Protein AF-A0AAW2WW00-F1 (afdb_monomer_lite)

Structure (mmCIF, N/CA/C/O backbone):
data_AF-A0AAW2WW00-F1
#
_entry.id   AF-A0AAW2WW00-F1
#
loop_
_atom_site.group_PDB
_atom_site.id
_atom_site.type_symbol
_atom_site.label_atom_id
_atom_site.label_alt_id
_atom_site.label_comp_id
_atom_site.label_asym_id
_atom_site.label_entity_id
_atom_site.label_seq_id
_atom_site.pdbx_PDB_ins_code
_atom_site.Cartn_x
_atom_site.Cartn_y
_atom_site.Cartn_z
_atom_site.occupancy
_atom_site.B_iso_or_equiv
_atom_site.auth_seq_id
_atom_site.auth_comp_id
_atom_site.auth_asym_id
_atom_site.auth_atom_id
_atom_site.pdbx_PDB_model_num
ATOM 1 N N . MET A 1 1 ? -10.288 -4.046 -18.338 1.00 38.50 1 MET A N 1
ATOM 2 C CA . MET A 1 1 ? -9.787 -2.953 -17.486 1.00 38.50 1 MET A CA 1
ATOM 3 C C . MET A 1 1 ? -10.106 -1.678 -18.229 1.00 38.50 1 MET A C 1
ATOM 5 O O . MET A 1 1 ? -9.285 -1.202 -18.993 1.00 38.50 1 MET A O 1
ATOM 9 N N . GLU A 1 2 ? -11.340 -1.218 -18.105 1.00 35.31 2 GLU A N 1
ATOM 10 C CA . GLU A 1 2 ? -11.705 0.140 -18.493 1.00 35.31 2 GLU A CA 1
ATOM 11 C C . GLU A 1 2 ? -11.886 0.868 -17.168 1.00 35.31 2 GLU A C 1
ATOM 13 O O . GLU A 1 2 ? -12.578 0.359 -16.279 1.00 35.31 2 GLU A O 1
ATOM 18 N N . GLY A 1 3 ? -11.172 1.981 -17.000 1.00 43.88 3 GLY A N 1
ATOM 19 C CA . GLY A 1 3 ? -11.572 2.974 -16.017 1.00 43.88 3 GLY A CA 1
ATOM 20 C C . GLY A 1 3 ? -13.024 3.350 -16.290 1.00 43.88 3 GLY A C 1
ATOM 21 O O . GLY A 1 3 ? -13.490 3.257 -17.427 1.00 43.88 3 GLY A O 1
ATOM 22 N N . ASP A 1 4 ? -13.738 3.690 -15.227 1.00 51.22 4 ASP A N 1
ATOM 23 C CA . ASP A 1 4 ? -15.049 4.327 -15.279 1.00 51.22 4 ASP A CA 1
ATOM 24 C C . ASP A 1 4 ? -15.158 5.280 -16.495 1.00 51.22 4 ASP A C 1
ATOM 26 O O . ASP A 1 4 ? -14.213 6.015 -16.789 1.00 51.22 4 ASP A O 1
ATOM 30 N N . ALA A 1 5 ? -16.290 5.249 -17.210 1.00 54.41 5 ALA A N 1
ATOM 31 C CA . ALA A 1 5 ? -16.573 6.108 -18.362 1.00 54.41 5 ALA A CA 1
ATOM 32 C C . ALA A 1 5 ? -16.400 7.615 -18.062 1.00 54.41 5 ALA A C 1
ATOM 34 O O . ALA A 1 5 ? -16.207 8.398 -18.993 1.00 54.41 5 ALA A O 1
ATOM 35 N N . ASP A 1 6 ? -16.415 7.994 -16.781 1.00 58.72 6 ASP A N 1
ATOM 36 C CA . ASP A 1 6 ? -16.212 9.350 -16.275 1.00 58.72 6 ASP A CA 1
ATOM 37 C C . ASP A 1 6 ? -14.738 9.680 -15.929 1.00 58.72 6 ASP A C 1
ATOM 39 O O . ASP A 1 6 ? -14.423 10.820 -15.587 1.00 58.72 6 ASP A O 1
ATOM 43 N N . GLY A 1 7 ? -13.804 8.726 -16.060 1.00 46.75 7 GLY A N 1
ATOM 44 C CA . GLY A 1 7 ? -12.356 8.977 -15.999 1.00 46.75 7 GLY A CA 1
ATOM 45 C C . GLY A 1 7 ? -11.756 9.161 -14.598 1.00 46.75 7 GLY A C 1
ATOM 46 O O . GLY A 1 7 ? -10.730 9.825 -14.459 1.00 46.75 7 GLY A O 1
ATOM 47 N N . TYR A 1 8 ? -12.362 8.603 -13.547 1.00 52.06 8 TYR A N 1
ATOM 48 C CA . TYR A 1 8 ? -11.806 8.696 -12.193 1.00 52.06 8 TYR A CA 1
ATOM 49 C C . TYR A 1 8 ? -10.658 7.697 -11.964 1.00 52.06 8 TYR A C 1
ATOM 51 O O . TYR A 1 8 ? -10.882 6.492 -11.852 1.00 52.06 8 TYR A O 1
ATOM 59 N N . ASP A 1 9 ? -9.435 8.210 -11.797 1.00 57.97 9 ASP A N 1
ATOM 60 C CA . ASP A 1 9 ? -8.255 7.417 -11.400 1.00 57.97 9 ASP A CA 1
ATOM 61 C C . ASP A 1 9 ? -8.274 7.006 -9.909 1.00 57.97 9 ASP A C 1
ATOM 63 O O . ASP A 1 9 ? -7.536 6.112 -9.489 1.00 57.97 9 ASP A O 1
ATOM 67 N N . LEU A 1 10 ? -9.127 7.639 -9.091 1.00 61.16 10 LEU A N 1
ATOM 68 C CA . LEU A 1 10 ? -9.259 7.374 -7.657 1.00 61.16 10 LEU A CA 1
ATOM 69 C C . LEU A 1 10 ? -10.713 7.546 -7.195 1.00 61.16 10 LEU A C 1
ATOM 71 O O . LEU A 1 10 ? -11.291 8.623 -7.328 1.00 61.16 10 LEU A O 1
ATOM 75 N N . VAL A 1 11 ? -11.279 6.502 -6.582 1.00 71.69 11 VAL A N 1
ATOM 76 C CA . VAL A 1 11 ? -12.606 6.535 -5.947 1.00 71.69 11 VAL A CA 1
ATOM 77 C C . VAL A 1 11 ? -12.438 6.442 -4.433 1.00 71.69 11 VAL A C 1
ATOM 79 O O . VAL A 1 11 ? -11.831 5.499 -3.925 1.00 71.69 11 VAL A O 1
ATOM 82 N N . VAL A 1 12 ? -12.992 7.415 -3.706 1.00 79.38 12 VAL A N 1
ATOM 83 C CA . VAL A 1 12 ? -12.931 7.498 -2.238 1.00 79.38 12 VAL A CA 1
ATOM 84 C C . VAL A 1 12 ? -14.331 7.325 -1.653 1.00 79.38 12 VAL A C 1
ATOM 86 O O . VAL A 1 12 ? -15.294 7.912 -2.141 1.00 79.38 12 VAL A O 1
ATOM 89 N N . VAL A 1 13 ? -14.446 6.529 -0.587 1.00 80.75 13 VAL A N 1
ATOM 90 C CA . VAL A 1 13 ? -15.698 6.343 0.159 1.00 80.75 13 VAL A CA 1
ATOM 91 C C . VAL A 1 13 ? -15.647 7.177 1.435 1.00 80.75 13 VAL A C 1
ATOM 93 O O . VAL A 1 13 ? -14.923 6.836 2.367 1.00 80.75 13 VAL A O 1
ATOM 96 N N . ASP A 1 14 ? -16.441 8.246 1.487 1.00 83.81 14 ASP A N 1
ATOM 97 C CA . ASP A 1 14 ? -16.599 9.074 2.683 1.00 83.81 14 ASP A CA 1
ATOM 98 C C . ASP A 1 14 ? -17.851 8.667 3.477 1.00 83.81 14 ASP A C 1
ATOM 100 O O . ASP A 1 14 ? -18.991 8.795 3.024 1.00 83.81 14 ASP A O 1
ATOM 104 N N . ALA A 1 15 ? -17.622 8.178 4.693 1.00 78.19 15 ALA A N 1
ATOM 105 C CA . ALA A 1 15 ? -18.659 7.742 5.618 1.00 78.19 15 ALA A CA 1
ATOM 106 C C . ALA A 1 15 ? -19.149 8.858 6.567 1.00 78.19 15 ALA A C 1
ATOM 108 O O . ALA A 1 15 ? -19.951 8.580 7.463 1.00 78.19 15 ALA A O 1
ATOM 109 N N . MET A 1 16 ? -18.690 10.106 6.408 1.00 77.56 16 MET A N 1
ATOM 110 C CA . MET A 1 16 ? -19.014 11.223 7.304 1.00 77.56 16 MET A CA 1
ATOM 111 C C . MET A 1 16 ? -20.510 11.564 7.311 1.00 77.56 16 MET A C 1
ATOM 113 O O . MET A 1 16 ? -21.085 11.814 8.372 1.00 77.56 16 ME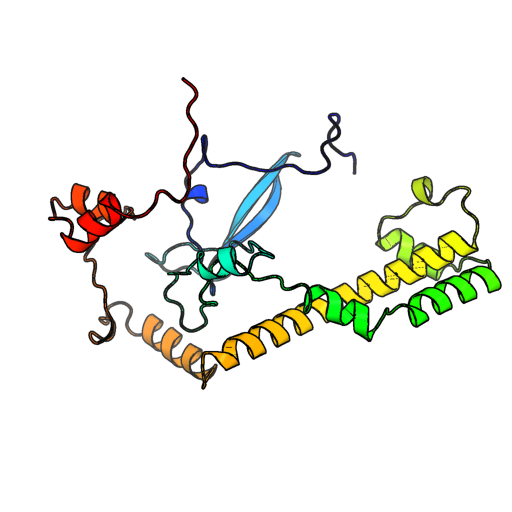T A O 1
ATOM 117 N N . HIS A 1 17 ? -21.155 11.545 6.142 1.00 76.38 17 HIS A N 1
ATOM 118 C CA . HIS A 1 17 ? -22.554 11.965 5.992 1.00 76.38 17 HIS A CA 1
ATOM 119 C C . HIS A 1 17 ? -23.539 10.803 5.823 1.00 76.38 17 HIS A C 1
ATOM 121 O O . HIS A 1 17 ? -24.688 10.901 6.260 1.00 76.38 17 HIS A O 1
ATOM 127 N N . LYS A 1 18 ? -23.118 9.700 5.193 1.00 75.88 18 LYS A N 1
ATOM 128 C CA . LYS A 1 18 ? -23.938 8.497 4.988 1.00 75.88 18 LYS A CA 1
ATOM 129 C C . LYS A 1 18 ? -23.090 7.254 5.213 1.00 75.88 18 LYS A C 1
ATOM 131 O O . LYS A 1 18 ? -22.080 7.068 4.548 1.00 75.88 18 LYS A O 1
ATOM 136 N N . ALA A 1 19 ? -23.522 6.390 6.128 1.00 82.12 19 ALA A N 1
ATOM 137 C CA . ALA A 1 19 ? -22.782 5.187 6.477 1.00 82.12 19 ALA A CA 1
ATOM 138 C C . ALA A 1 19 ? -23.681 4.084 7.044 1.00 82.12 19 ALA A C 1
ATOM 140 O O . ALA A 1 19 ? -24.809 4.333 7.470 1.00 82.12 19 ALA A O 1
ATOM 141 N N . ASN A 1 20 ? -23.144 2.867 7.086 1.00 80.81 20 ASN A N 1
ATOM 142 C CA . ASN A 1 20 ? -23.700 1.742 7.833 1.00 80.81 20 ASN A CA 1
ATOM 143 C C . ASN A 1 20 ? -22.858 1.481 9.103 1.00 80.81 20 ASN A C 1
ATOM 145 O O . ASN A 1 20 ? -21.987 2.273 9.455 1.00 80.81 20 ASN A O 1
ATOM 149 N N . TYR A 1 21 ? -23.093 0.361 9.793 1.00 81.12 21 TYR A N 1
ATOM 150 C CA . TYR A 1 21 ? -22.350 0.010 11.010 1.00 81.12 21 TYR A CA 1
ATOM 151 C C . TYR A 1 21 ? -20.841 -0.192 10.807 1.00 81.12 21 TYR A C 1
ATOM 153 O O . TYR A 1 21 ? -20.092 -0.061 11.772 1.00 81.12 21 TYR A O 1
ATOM 161 N N . ALA A 1 22 ? -20.375 -0.464 9.585 1.00 78.06 22 ALA A N 1
ATOM 162 C CA . ALA A 1 22 ? -18.954 -0.665 9.321 1.00 78.06 22 ALA A CA 1
ATOM 163 C C . ALA A 1 22 ? -18.124 0.604 9.579 1.00 78.06 22 ALA A C 1
ATOM 165 O O . ALA A 1 22 ? -16.968 0.495 9.973 1.00 78.06 22 ALA A O 1
ATOM 166 N N . SER A 1 23 ? -18.714 1.803 9.465 1.00 80.44 23 SER A N 1
ATOM 167 C CA . SER A 1 23 ? -18.019 3.066 9.776 1.00 80.44 23 SER A CA 1
ATOM 168 C C . SER A 1 23 ? -17.737 3.277 11.264 1.00 80.44 23 SER A C 1
ATOM 170 O O . SER A 1 23 ? -17.075 4.241 11.640 1.00 80.44 23 SER A O 1
ATOM 172 N N . ARG A 1 24 ? -18.272 2.406 12.126 1.00 82.44 24 ARG A N 1
ATOM 173 C CA . ARG A 1 24 ? -18.062 2.436 13.576 1.00 82.44 24 ARG A CA 1
ATOM 174 C C . ARG A 1 24 ? -17.010 1.436 14.043 1.00 82.44 24 ARG A C 1
ATOM 176 O O . ARG A 1 24 ? -16.739 1.393 15.236 1.00 82.44 24 ARG A O 1
ATOM 183 N N . ILE A 1 25 ? -16.457 0.624 13.142 1.00 85.44 25 ILE A N 1
ATOM 184 C CA . ILE A 1 25 ? -15.462 -0.382 13.506 1.00 85.44 25 ILE A CA 1
ATOM 185 C C . ILE A 1 25 ? -14.149 0.323 13.845 1.00 85.44 25 ILE A C 1
ATOM 187 O O . ILE A 1 25 ? -13.617 1.080 13.036 1.00 85.44 25 ILE A O 1
ATOM 191 N N . CYS A 1 26 ? -13.643 0.055 15.046 1.00 90.38 26 CYS A N 1
ATOM 192 C CA . CYS A 1 26 ? -12.457 0.697 15.587 1.00 90.38 26 CYS A CA 1
ATOM 193 C C . CYS A 1 26 ? -11.151 0.086 15.062 1.00 90.38 26 CYS A C 1
ATOM 195 O O . CYS A 1 26 ? -11.087 -1.056 14.592 1.00 90.38 26 CYS A O 1
ATOM 197 N N . HIS A 1 27 ? -10.080 0.859 15.228 1.00 90.12 27 HIS A N 1
ATOM 198 C CA . HIS A 1 27 ? -8.718 0.430 14.959 1.00 90.12 27 HIS A CA 1
ATOM 199 C C . HIS A 1 27 ? -8.207 -0.561 16.014 1.00 90.12 27 HIS A C 1
ATOM 201 O O . HIS A 1 27 ? -8.364 -0.342 17.216 1.00 90.12 27 HIS A O 1
ATOM 207 N N . SER A 1 28 ? -7.454 -1.571 15.575 1.00 86.56 28 SER A N 1
ATOM 208 C CA . SER A 1 28 ? -6.536 -2.321 16.438 1.00 86.56 28 SER A CA 1
ATOM 209 C C . SER A 1 28 ? -5.225 -2.623 15.720 1.00 86.56 28 SER A C 1
ATOM 211 O O . SER A 1 28 ? -5.228 -3.024 14.560 1.00 86.56 28 SER A O 1
ATOM 213 N N . CYS A 1 29 ? -4.100 -2.510 16.436 1.00 76.69 29 CYS A N 1
ATOM 214 C CA . CYS A 1 29 ? -2.789 -2.940 15.935 1.00 76.69 29 CYS A CA 1
ATOM 215 C C . CYS A 1 29 ? -2.652 -4.475 15.842 1.00 76.69 29 CYS A C 1
ATOM 217 O O . CYS A 1 29 ? -1.727 -4.960 15.198 1.00 76.69 29 CYS A O 1
ATOM 219 N N . ARG A 1 30 ? -3.554 -5.240 16.480 1.00 78.56 30 ARG A N 1
ATOM 220 C CA . ARG A 1 30 ? -3.691 -6.702 16.330 1.00 78.56 30 ARG A CA 1
ATOM 221 C C . ARG A 1 30 ? -5.167 -7.020 16.069 1.00 78.56 30 ARG A C 1
ATOM 223 O O . ARG A 1 30 ? -5.880 -7.446 16.986 1.00 78.56 30 ARG A O 1
ATOM 230 N N . PRO A 1 31 ? -5.656 -6.721 14.861 1.00 88.56 31 PRO A N 1
ATOM 231 C CA . PRO A 1 31 ? -7.074 -6.804 14.562 1.00 88.56 31 PRO A CA 1
ATOM 232 C C . PRO A 1 31 ? -7.564 -8.251 14.476 1.00 88.56 31 PRO A C 1
ATOM 234 O O . PRO A 1 31 ? -6.782 -9.203 14.410 1.00 88.56 31 PRO A O 1
ATOM 237 N N . ASN A 1 32 ? -8.884 -8.419 14.469 1.00 85.44 32 ASN A N 1
ATOM 238 C CA . ASN A 1 32 ? -9.536 -9.693 14.153 1.00 85.44 32 ASN A CA 1
ATOM 239 C C . ASN A 1 32 ? -10.248 -9.686 12.798 1.00 85.44 32 ASN A C 1
ATOM 241 O O . ASN A 1 32 ? -10.660 -10.750 12.333 1.00 85.44 32 ASN A O 1
ATOM 245 N N . CYS A 1 33 ? -10.310 -8.528 12.139 1.00 89.31 33 CYS A N 1
ATOM 246 C CA . CYS A 1 33 ? -10.807 -8.363 10.784 1.00 89.31 33 CYS A CA 1
ATOM 247 C C . CYS A 1 33 ? -9.842 -7.566 9.894 1.00 89.31 33 CYS A C 1
ATOM 249 O O . CYS A 1 33 ? -8.960 -6.852 10.366 1.00 89.31 33 CYS A O 1
ATOM 251 N N . GLU A 1 34 ? -10.050 -7.662 8.587 1.00 88.62 34 GLU A N 1
ATOM 252 C CA . GLU A 1 34 ? -9.396 -6.856 7.559 1.00 88.62 34 GLU A CA 1
ATOM 253 C C . GLU A 1 34 ? -10.442 -6.246 6.616 1.00 88.62 34 GLU A C 1
ATOM 255 O O . GLU A 1 34 ? -11.489 -6.849 6.362 1.00 88.62 34 GLU A O 1
ATOM 260 N N . ALA A 1 35 ? -10.157 -5.057 6.086 1.00 86.56 35 ALA A N 1
ATOM 261 C CA . ALA A 1 35 ? -10.955 -4.443 5.031 1.00 86.56 35 ALA A CA 1
ATOM 262 C C . ALA A 1 35 ? -10.398 -4.846 3.659 1.00 86.56 35 ALA A C 1
ATOM 264 O O . ALA A 1 35 ? -9.204 -4.693 3.401 1.00 86.56 35 ALA A O 1
ATOM 265 N N . LYS A 1 36 ? -11.255 -5.349 2.768 1.00 82.94 36 LYS A N 1
ATOM 266 C CA . LYS A 1 36 ? -10.888 -5.752 1.404 1.00 82.94 36 LYS A CA 1
ATOM 267 C C . LYS A 1 36 ? -11.837 -5.157 0.381 1.00 82.94 36 LYS A C 1
ATOM 269 O O . LYS A 1 36 ? -13.056 -5.238 0.529 1.00 82.94 36 LYS A O 1
ATOM 274 N N . VAL A 1 37 ? -11.268 -4.616 -0.693 1.00 82.38 37 VAL A N 1
ATOM 275 C CA . VAL A 1 37 ? -12.033 -4.220 -1.876 1.00 82.38 37 VAL A CA 1
ATOM 276 C C . VAL A 1 37 ? -12.411 -5.479 -2.650 1.00 82.38 37 VAL A C 1
ATOM 278 O O . VAL A 1 37 ? -11.562 -6.310 -2.965 1.00 82.38 37 VAL A O 1
ATOM 281 N N . THR A 1 38 ? -13.698 -5.629 -2.939 1.00 77.69 38 THR A N 1
ATOM 282 C CA . THR A 1 38 ? -14.269 -6.784 -3.637 1.00 77.69 38 THR A CA 1
ATOM 283 C C . THR A 1 38 ? -15.227 -6.326 -4.724 1.00 77.69 38 THR A C 1
ATOM 285 O O . THR A 1 38 ? -15.891 -5.304 -4.573 1.00 77.69 38 THR A O 1
ATOM 288 N N . ALA A 1 39 ? -15.292 -7.067 -5.829 1.00 78.94 39 ALA A N 1
ATOM 289 C CA . ALA A 1 39 ? -16.247 -6.813 -6.900 1.00 78.94 39 ALA A CA 1
ATOM 290 C C . ALA A 1 39 ? -17.492 -7.685 -6.691 1.00 78.94 39 ALA A C 1
ATOM 292 O O . ALA A 1 39 ? -17.410 -8.912 -6.738 1.00 78.94 39 ALA A O 1
ATOM 293 N N . VAL A 1 40 ? -18.645 -7.055 -6.473 1.00 75.19 40 VAL A N 1
ATOM 294 C CA . VAL A 1 40 ? -19.934 -7.726 -6.270 1.00 75.19 40 VAL A CA 1
ATOM 295 C C . VAL A 1 40 ? -20.916 -7.180 -7.299 1.00 75.19 40 VAL A C 1
ATOM 297 O O . VAL A 1 40 ? -21.163 -5.979 -7.344 1.00 75.19 40 VAL A O 1
ATOM 300 N N . HIS A 1 41 ? -21.452 -8.050 -8.160 1.00 81.69 41 HIS A N 1
ATOM 301 C CA . HIS A 1 41 ? -22.345 -7.666 -9.268 1.00 81.69 41 HIS A CA 1
ATOM 302 C C . HIS A 1 41 ? -21.784 -6.538 -10.161 1.00 81.69 41 HIS A C 1
ATOM 304 O O . HIS A 1 41 ? -22.513 -5.642 -10.578 1.00 81.69 41 HIS A O 1
ATOM 310 N N . GLY A 1 42 ? -20.476 -6.569 -10.437 1.00 76.25 42 GLY A N 1
ATOM 311 C CA . GLY A 1 42 ? -19.809 -5.570 -11.280 1.00 76.25 42 GLY A CA 1
ATOM 312 C C . GLY A 1 42 ? -19.547 -4.221 -10.601 1.00 76.25 42 GLY A C 1
ATOM 313 O O . GLY A 1 42 ? -19.142 -3.287 -11.281 1.00 76.25 42 GLY A O 1
ATOM 314 N N . GLN A 1 43 ? -19.756 -4.109 -9.286 1.00 73.44 43 GLN A N 1
ATOM 315 C CA . GLN A 1 43 ? -19.507 -2.895 -8.505 1.00 73.44 43 GLN A CA 1
ATOM 316 C C . GLN A 1 43 ? -18.451 -3.154 -7.428 1.00 73.44 43 GLN A C 1
ATOM 318 O O . GLN A 1 43 ? -18.476 -4.199 -6.770 1.00 73.44 43 GLN A O 1
ATOM 323 N N . TYR A 1 44 ? -17.535 -2.205 -7.228 1.00 77.31 44 TYR A N 1
ATOM 324 C CA . TYR A 1 44 ? -16.556 -2.285 -6.146 1.00 77.31 44 TYR A CA 1
ATOM 325 C C . TYR A 1 44 ? -17.204 -1.971 -4.796 1.00 77.31 44 TYR A C 1
ATOM 327 O O . TYR A 1 44 ? -17.939 -0.998 -4.645 1.00 77.31 44 TYR A O 1
ATOM 335 N N . GLN A 1 45 ? -16.916 -2.804 -3.801 1.00 80.94 45 GLN A N 1
ATOM 336 C CA . GLN A 1 45 ? -17.403 -2.675 -2.432 1.00 80.94 45 GLN A CA 1
ATOM 337 C C . GLN A 1 45 ? -16.274 -2.962 -1.445 1.00 80.94 45 GLN A C 1
ATOM 339 O O . GLN A 1 45 ? -15.432 -3.827 -1.690 1.00 80.94 45 GLN A O 1
ATOM 344 N N . ILE A 1 46 ? -16.281 -2.274 -0.304 1.00 82.50 46 ILE A N 1
ATOM 345 C CA . ILE A 1 46 ? -15.367 -2.554 0.808 1.00 82.50 46 ILE A CA 1
ATOM 346 C C . ILE A 1 46 ? -16.062 -3.537 1.753 1.00 82.50 46 ILE A C 1
ATOM 348 O O . ILE A 1 46 ? -17.040 -3.189 2.414 1.00 82.50 46 ILE A O 1
ATOM 352 N N . GLY A 1 47 ? -15.568 -4.773 1.797 1.00 84.06 47 GLY A N 1
ATOM 353 C CA . GLY A 1 47 ? -16.020 -5.803 2.728 1.00 84.06 47 GLY A CA 1
ATOM 354 C C . GLY A 1 47 ? -15.086 -5.920 3.930 1.00 84.06 47 GLY A C 1
ATOM 355 O O . GLY A 1 47 ? -13.874 -5.769 3.791 1.00 84.06 47 GLY A O 1
ATOM 356 N N . ILE A 1 48 ? -15.649 -6.216 5.101 1.00 84.69 48 ILE A N 1
ATOM 357 C CA . ILE A 1 48 ? -14.891 -6.515 6.320 1.00 84.69 48 ILE A CA 1
ATOM 358 C C . ILE A 1 48 ? -14.914 -8.027 6.539 1.00 84.69 48 ILE A C 1
ATOM 360 O O . ILE A 1 48 ? -15.987 -8.615 6.665 1.00 84.69 48 ILE A O 1
ATOM 364 N N . TYR A 1 49 ? -13.739 -8.649 6.581 1.00 85.31 49 TYR A N 1
ATOM 365 C CA . TYR A 1 49 ? -13.581 -10.099 6.680 1.00 85.31 49 TYR A CA 1
ATOM 366 C C . TYR A 1 49 ? -12.805 -10.462 7.937 1.00 85.31 49 TYR A C 1
ATOM 368 O O . TYR A 1 49 ? -11.795 -9.838 8.242 1.00 85.31 49 TYR A O 1
ATOM 376 N N . SER A 1 50 ? -13.247 -11.489 8.660 1.00 85.12 50 SER A N 1
ATOM 377 C CA . SER A 1 50 ? -12.502 -12.011 9.805 1.00 85.12 50 SER A CA 1
ATOM 378 C C . SER A 1 50 ? -11.199 -12.670 9.347 1.00 85.12 50 SER A C 1
ATOM 380 O O . SER A 1 50 ? -11.228 -13.514 8.452 1.00 85.12 50 SER A O 1
ATOM 382 N N . VAL A 1 51 ? -10.085 -12.364 10.009 1.00 87.19 51 VAL A N 1
ATOM 383 C CA . VAL A 1 51 ? -8.778 -13.012 9.761 1.00 87.19 51 VAL A CA 1
ATOM 384 C C . VAL A 1 51 ? -8.481 -14.145 10.747 1.00 87.19 51 VAL A C 1
ATOM 386 O O . VAL A 1 51 ? -7.509 -14.880 10.594 1.00 87.19 51 VAL A O 1
ATOM 389 N N . ARG A 1 52 ? -9.328 -14.298 11.768 1.00 86.06 52 ARG A N 1
ATOM 390 C CA . ARG A 1 52 ? -9.305 -15.386 12.751 1.00 86.06 52 ARG A CA 1
ATOM 391 C C . ARG A 1 52 ? -10.704 -15.602 13.339 1.00 86.06 52 ARG A C 1
ATOM 393 O O . ARG A 1 52 ? -11.545 -14.713 13.195 1.00 86.06 52 ARG A O 1
ATOM 400 N N . PRO A 1 53 ? -10.964 -16.724 14.034 1.00 82.81 53 PRO A N 1
ATOM 401 C CA . PRO A 1 53 ? -12.189 -16.884 14.812 1.00 82.81 53 PRO A CA 1
ATOM 402 C C . PRO A 1 53 ? -12.388 -15.729 15.808 1.00 82.81 53 PRO A C 1
ATOM 404 O O . PRO A 1 53 ? -11.428 -15.277 16.443 1.00 82.81 53 PRO A O 1
ATOM 407 N N . ILE A 1 54 ? -13.635 -15.263 15.923 1.00 82.88 54 ILE A N 1
ATOM 408 C CA . ILE A 1 54 ? -14.054 -14.157 16.795 1.00 82.88 54 ILE A CA 1
ATOM 409 C C . ILE A 1 54 ? -14.986 -14.726 17.862 1.00 82.88 54 ILE A C 1
ATOM 411 O O . ILE A 1 54 ? -15.996 -15.357 17.536 1.00 82.88 54 ILE A O 1
ATOM 415 N N . ALA A 1 55 ? -14.641 -14.538 19.134 1.00 75.81 55 ALA A N 1
ATOM 416 C CA . ALA A 1 55 ? -15.447 -15.041 20.240 1.00 75.81 55 ALA A CA 1
ATOM 417 C C . ALA A 1 55 ? -16.716 -14.195 20.449 1.00 75.81 55 ALA A C 1
ATOM 419 O O . ALA A 1 55 ? -16.778 -13.015 20.103 1.00 75.81 55 ALA A O 1
ATOM 420 N N . TYR A 1 56 ? -17.747 -14.780 21.065 1.00 78.19 56 TYR A N 1
ATOM 421 C CA . TYR A 1 56 ? -18.948 -14.022 21.417 1.00 78.19 56 TYR A CA 1
ATOM 422 C C . TYR A 1 56 ? -18.605 -12.883 22.389 1.00 78.19 56 TYR A C 1
ATOM 424 O O . TYR A 1 56 ? -18.034 -13.118 23.453 1.00 78.19 56 TYR A O 1
ATOM 432 N N . GLY A 1 57 ? -18.996 -11.659 22.030 1.00 81.56 57 GLY A N 1
ATOM 433 C CA . GLY A 1 57 ? -18.717 -10.453 22.813 1.00 81.56 57 GLY A CA 1
ATOM 434 C C . GLY A 1 57 ? -17.343 -9.830 22.557 1.00 81.56 57 GLY A C 1
ATOM 435 O O . GLY A 1 57 ? -17.053 -8.785 23.131 1.00 81.56 57 GLY A O 1
ATOM 436 N N . GLU A 1 58 ? -16.516 -10.428 21.698 1.00 77.44 58 GLU A N 1
ATOM 437 C CA . GLU A 1 58 ? -15.273 -9.814 21.246 1.00 77.44 58 GLU A CA 1
ATOM 438 C C . GLU A 1 58 ? -15.569 -8.645 20.290 1.00 77.44 58 GLU A C 1
ATOM 440 O O . GLU A 1 58 ? -16.389 -8.763 19.378 1.00 77.44 58 GLU A O 1
ATOM 445 N N . GLU A 1 59 ? -14.908 -7.505 20.499 1.00 83.50 59 GLU A N 1
ATOM 446 C CA . GLU A 1 59 ? -15.053 -6.335 19.632 1.00 83.50 59 GLU A CA 1
ATOM 447 C C . GLU A 1 59 ? -14.453 -6.604 18.247 1.00 83.50 59 GLU A C 1
ATOM 449 O O . GLU A 1 59 ? -13.324 -7.079 18.124 1.00 83.50 59 GLU A O 1
ATOM 454 N N . ILE A 1 60 ? -15.193 -6.267 17.191 1.00 87.00 60 ILE A N 1
ATOM 455 C CA . ILE A 1 60 ? -14.699 -6.329 15.814 1.00 87.00 60 ILE A CA 1
ATOM 456 C C . ILE A 1 60 ? -13.770 -5.138 15.578 1.00 87.00 60 ILE A C 1
ATOM 458 O O . ILE A 1 60 ? -14.163 -3.998 15.810 1.00 87.00 60 ILE A O 1
ATOM 462 N N . THR A 1 61 ? -12.554 -5.394 15.095 1.00 89.88 61 THR A N 1
ATOM 463 C CA . THR A 1 61 ? -11.546 -4.357 14.823 1.00 89.88 61 THR A CA 1
ATOM 464 C C . THR A 1 61 ? -10.762 -4.672 13.553 1.00 89.88 61 THR A C 1
ATOM 466 O O . THR A 1 61 ? -10.556 -5.843 13.226 1.00 89.88 61 THR A O 1
ATOM 469 N N . PHE A 1 62 ? -10.289 -3.641 12.850 1.00 90.31 62 PHE A N 1
ATOM 470 C CA . PHE A 1 62 ? -9.358 -3.785 11.723 1.00 90.31 62 PHE A CA 1
ATOM 471 C C . PHE A 1 62 ? -8.204 -2.783 11.823 1.00 90.31 62 PHE A C 1
ATOM 473 O O . PHE A 1 62 ? -8.285 -1.796 12.551 1.00 90.31 62 PHE A O 1
ATOM 480 N N . ASP A 1 63 ? -7.107 -3.044 11.118 1.00 88.69 63 ASP A N 1
ATOM 481 C CA . ASP A 1 63 ? -6.039 -2.056 10.972 1.00 88.69 63 ASP A CA 1
ATOM 482 C C . ASP A 1 63 ? -6.442 -1.040 9.900 1.00 88.69 63 ASP A C 1
ATOM 484 O O . ASP A 1 63 ? -6.623 -1.402 8.737 1.00 88.69 63 ASP A O 1
ATOM 488 N N . TYR A 1 64 ? -6.573 0.229 10.286 1.00 90.00 64 TYR A N 1
ATOM 489 C CA . TYR A 1 64 ? -6.911 1.312 9.359 1.00 90.00 64 TYR A CA 1
ATOM 490 C C . TYR A 1 64 ? -5.889 1.456 8.229 1.00 90.00 64 TYR A C 1
ATOM 492 O O . TYR A 1 64 ? -6.242 1.954 7.164 1.00 90.00 64 TYR A O 1
ATOM 500 N N . ASN A 1 65 ? -4.638 1.020 8.446 1.00 83.19 65 ASN A N 1
ATOM 501 C CA . ASN A 1 65 ? -3.540 1.143 7.484 1.00 83.19 65 ASN A CA 1
ATOM 502 C C . ASN A 1 65 ? -3.351 2.572 6.944 1.00 83.19 65 ASN A C 1
ATOM 504 O O . ASN A 1 65 ? -2.791 2.772 5.868 1.00 83.19 65 ASN A O 1
ATOM 508 N N . SER A 1 66 ? -3.793 3.573 7.703 1.00 84.50 66 SER A N 1
ATOM 509 C CA . SER A 1 66 ? -3.611 4.977 7.368 1.00 84.50 66 SER A CA 1
ATOM 510 C C . SER A 1 66 ? -2.139 5.349 7.515 1.00 84.50 66 SER A C 1
ATOM 512 O O . SER A 1 66 ? -1.451 4.866 8.419 1.00 84.50 66 SER A O 1
ATOM 514 N N . VAL A 1 67 ? -1.649 6.185 6.611 1.00 82.94 67 VAL A N 1
ATOM 515 C CA . VAL A 1 67 ? -0.258 6.642 6.553 1.00 82.94 67 VAL A CA 1
ATOM 516 C C . VAL A 1 67 ? -0.226 8.157 6.696 1.00 82.94 67 VAL A C 1
ATOM 518 O O . VAL A 1 67 ? -1.129 8.831 6.209 1.00 82.94 67 VAL A O 1
ATOM 521 N N . THR A 1 68 ? 0.796 8.683 7.363 1.00 79.00 68 THR A N 1
ATOM 522 C CA . THR A 1 68 ? 1.071 10.123 7.407 1.00 79.00 68 THR A CA 1
ATOM 523 C C . THR A 1 68 ? 2.567 10.375 7.298 1.00 79.00 68 THR A C 1
ATOM 525 O O . THR A 1 68 ? 3.369 9.635 7.866 1.00 79.00 68 THR A O 1
ATOM 528 N N . GLU A 1 69 ? 2.939 11.432 6.584 1.00 80.81 69 GLU A N 1
ATOM 529 C CA . GLU A 1 69 ? 4.310 11.949 6.532 1.00 80.81 69 GLU A CA 1
ATOM 530 C C . GLU A 1 69 ? 4.560 13.015 7.613 1.00 80.81 69 GLU A C 1
ATOM 532 O O . GLU A 1 69 ? 5.710 13.322 7.930 1.00 80.81 69 GLU A O 1
ATOM 537 N N . SER A 1 70 ? 3.499 13.566 8.221 1.00 81.00 70 SER A N 1
ATOM 538 C CA . SER A 1 70 ? 3.620 14.543 9.303 1.00 81.00 70 SER A CA 1
ATOM 539 C C . SER A 1 70 ? 3.890 13.833 10.621 1.00 81.00 70 SER A C 1
ATOM 541 O O . SER A 1 70 ? 3.089 13.041 11.128 1.00 81.00 70 SER A O 1
ATOM 543 N N . LYS A 1 71 ? 5.028 14.176 11.223 1.00 73.81 71 LYS A N 1
ATOM 544 C CA . LYS A 1 71 ? 5.376 13.710 12.561 1.00 73.81 71 LYS A CA 1
ATOM 545 C C . LYS A 1 71 ? 4.390 14.241 13.603 1.00 73.81 71 LYS A C 1
ATOM 547 O O . LYS A 1 71 ? 4.005 13.503 14.504 1.00 73.81 71 LYS A O 1
ATOM 552 N N . GLU A 1 72 ? 3.945 15.483 13.447 1.00 78.44 72 GLU A N 1
ATOM 553 C CA . GLU A 1 72 ? 2.979 16.132 14.331 1.00 78.44 72 GLU A CA 1
ATOM 554 C C . GLU A 1 72 ? 1.622 15.414 14.297 1.00 78.44 72 GLU A C 1
ATOM 556 O O . GLU A 1 72 ? 1.038 15.142 15.346 1.00 78.44 72 GLU A O 1
ATOM 561 N N . GLU A 1 73 ? 1.134 15.050 13.106 1.00 82.00 73 GLU A N 1
ATOM 562 C CA . GLU A 1 73 ? -0.112 14.293 12.948 1.00 82.00 73 GLU A CA 1
ATOM 563 C C . GLU A 1 73 ? 0.002 12.887 13.548 1.00 82.00 73 GLU A C 1
ATOM 565 O O . GLU A 1 73 ? -0.907 12.427 14.247 1.00 82.00 73 GLU A O 1
ATOM 570 N N . TYR A 1 74 ? 1.130 12.209 13.323 1.00 76.50 74 TYR A N 1
ATOM 571 C CA . TYR A 1 74 ? 1.391 10.893 13.900 1.00 76.50 74 TYR A CA 1
ATOM 572 C C . TYR A 1 74 ? 1.382 10.923 15.433 1.00 76.50 74 TYR A C 1
ATOM 574 O O . TYR A 1 74 ? 0.736 10.072 16.052 1.00 76.50 74 TYR A O 1
ATOM 582 N N . GLU A 1 75 ? 2.068 11.904 16.032 1.00 73.25 75 GLU A N 1
ATOM 583 C CA . GLU A 1 75 ? 2.144 12.101 17.485 1.00 73.25 75 GLU A CA 1
ATOM 584 C C . GLU A 1 75 ? 0.784 12.487 18.090 1.00 73.25 75 GLU A C 1
ATOM 586 O O . GLU A 1 75 ? 0.466 12.067 19.204 1.00 73.25 75 GLU A O 1
ATOM 591 N N . ALA A 1 76 ? -0.053 13.225 17.352 1.00 77.75 76 ALA A N 1
ATOM 592 C CA . ALA A 1 76 ? -1.414 13.566 17.769 1.00 77.75 76 ALA A CA 1
ATOM 593 C C . ALA A 1 76 ? -2.408 12.392 17.643 1.00 77.75 76 ALA A C 1
ATOM 595 O O . ALA A 1 76 ? -3.403 12.337 18.371 1.00 77.75 76 ALA A O 1
ATOM 596 N N . SER A 1 77 ? -2.146 11.437 16.748 1.00 79.38 77 SER A N 1
ATOM 597 C CA . SER A 1 77 ? -3.050 10.330 16.400 1.00 79.38 77 SER A CA 1
ATOM 598 C C . SER A 1 77 ? -2.920 9.120 17.330 1.00 79.38 77 SER A C 1
ATOM 600 O O . SER A 1 77 ? -2.706 7.987 16.897 1.00 79.38 77 SER A O 1
ATOM 602 N N . VAL A 1 78 ? -3.051 9.354 18.636 1.00 80.50 78 VAL A N 1
ATOM 603 C CA . VAL A 1 78 ? -2.834 8.344 19.684 1.00 80.50 78 VAL A CA 1
ATOM 604 C C . VAL A 1 78 ? -3.748 7.125 19.508 1.00 80.50 78 VAL A C 1
ATOM 606 O O . VAL A 1 78 ? -4.973 7.237 19.428 1.00 80.50 78 VAL A O 1
ATOM 609 N N . CYS A 1 79 ? -3.156 5.931 19.511 1.00 77.44 79 CYS A N 1
ATOM 610 C CA . CYS A 1 79 ? -3.882 4.667 19.462 1.00 77.44 79 CYS A CA 1
ATOM 611 C C . CYS A 1 79 ? -4.286 4.192 20.857 1.00 77.44 79 CYS A C 1
ATOM 613 O O . CYS A 1 79 ? -3.446 3.995 21.734 1.00 77.44 79 CYS A O 1
ATOM 615 N N . LEU A 1 80 ? -5.578 3.914 21.024 1.00 80.81 80 LEU A N 1
ATOM 616 C CA . LEU A 1 80 ? -6.169 3.439 22.277 1.00 80.81 80 LEU A CA 1
ATOM 617 C C . LEU A 1 80 ? -6.638 1.976 22.197 1.00 80.81 80 LEU A C 1
ATOM 619 O O . LEU A 1 80 ? -7.497 1.563 22.966 1.00 80.81 80 LEU A O 1
ATOM 623 N N . CYS A 1 81 ? -6.071 1.171 21.289 1.00 76.12 81 CYS A N 1
ATOM 624 C CA . CYS A 1 81 ? -6.516 -0.215 21.073 1.00 76.12 81 CYS A CA 1
ATOM 625 C C . CYS A 1 81 ? -6.204 -1.186 22.229 1.00 76.12 81 CYS A C 1
ATOM 627 O O . CYS A 1 81 ? -6.630 -2.337 22.194 1.00 76.12 81 CYS A O 1
ATOM 629 N N . GLY A 1 82 ? -5.415 -0.764 23.225 1.00 71.69 82 GLY A N 1
ATOM 630 C CA . GLY A 1 82 ? -5.112 -1.557 24.423 1.00 71.69 82 GLY A CA 1
ATOM 631 C C . GLY A 1 82 ? -4.221 -2.787 24.201 1.00 71.69 82 GLY A C 1
ATOM 632 O O . GLY A 1 82 ? -4.022 -3.567 25.127 1.00 71.69 82 GLY A O 1
ATOM 633 N N . ASN A 1 83 ? -3.677 -2.985 22.997 1.00 72.94 83 ASN A N 1
ATOM 634 C CA . ASN A 1 83 ? -2.845 -4.146 22.692 1.00 72.94 83 ASN A CA 1
ATOM 635 C C . ASN A 1 83 ? -1.393 -3.979 23.174 1.00 72.94 83 ASN A C 1
ATOM 637 O O . ASN A 1 83 ? -0.820 -2.904 23.023 1.00 72.94 83 ASN A O 1
ATOM 641 N N . GLN A 1 84 ? -0.759 -5.049 23.663 1.00 59.00 84 GLN A N 1
ATOM 642 C CA . GLN A 1 84 ? 0.632 -4.999 24.144 1.00 59.00 84 GLN A CA 1
ATOM 643 C C . GLN A 1 84 ? 1.640 -4.661 23.036 1.00 59.00 84 GLN A C 1
ATOM 645 O O . GLN A 1 84 ? 2.632 -3.985 23.286 1.00 59.00 84 GLN A O 1
ATOM 650 N N . VAL A 1 85 ? 1.364 -5.065 21.791 1.00 62.16 85 VAL A N 1
ATOM 651 C CA . VAL A 1 85 ? 2.209 -4.740 20.626 1.00 62.16 85 VAL A CA 1
ATOM 652 C C . VAL A 1 85 ? 1.731 -3.495 19.865 1.00 62.16 85 VAL A C 1
ATOM 654 O O . VAL A 1 85 ? 2.115 -3.277 18.709 1.00 62.16 85 VAL A O 1
ATOM 657 N N . CYS A 1 86 ? 0.896 -2.662 20.505 1.00 71.62 86 CYS A N 1
ATOM 658 C CA . CYS A 1 86 ? 0.384 -1.417 19.938 1.00 71.62 86 CYS A CA 1
ATOM 659 C C . CYS A 1 86 ? 1.516 -0.549 19.365 1.00 71.62 86 CYS A C 1
ATOM 661 O O . CYS A 1 86 ? 2.619 -0.466 19.906 1.00 71.62 86 CYS A O 1
ATOM 663 N N . ARG A 1 87 ? 1.246 0.100 18.229 1.00 70.25 87 ARG A N 1
ATOM 664 C CA . ARG A 1 87 ? 2.178 1.039 17.587 1.00 70.25 87 ARG A CA 1
ATOM 665 C C . ARG A 1 87 ? 2.242 2.399 18.289 1.00 70.25 87 ARG A C 1
ATOM 667 O O . ARG A 1 87 ? 3.126 3.183 17.979 1.00 70.25 87 ARG A O 1
ATOM 674 N N . GLY A 1 88 ? 1.325 2.682 19.214 1.00 69.62 88 GLY A N 1
ATOM 675 C CA . GLY A 1 88 ? 1.190 3.981 19.882 1.00 69.62 88 GLY A CA 1
ATOM 676 C C . GLY A 1 88 ? 0.369 4.998 19.084 1.00 69.62 88 GLY A C 1
ATOM 677 O O . GLY A 1 88 ? -0.329 5.802 19.692 1.00 69.62 88 GLY A O 1
ATOM 678 N N . SER A 1 89 ? 0.354 4.896 17.752 1.00 78.56 89 SER A N 1
ATOM 679 C CA . SER A 1 89 ? -0.495 5.672 16.838 1.00 78.56 89 SER A CA 1
ATOM 680 C C . SER A 1 89 ? -1.349 4.747 15.967 1.00 78.56 89 SER A C 1
ATOM 682 O O . SER A 1 89 ? -0.948 3.611 15.697 1.00 78.56 89 SER A O 1
ATOM 684 N N . TYR A 1 90 ? -2.555 5.188 15.585 1.00 83.06 90 TYR A N 1
ATOM 685 C CA . TYR A 1 90 ? -3.384 4.455 14.612 1.00 83.06 90 TYR A CA 1
ATOM 686 C C . TYR A 1 90 ? -2.996 4.786 13.163 1.00 83.06 90 TYR A C 1
ATOM 688 O O . TYR A 1 90 ? -3.485 4.137 12.236 1.00 83.06 90 TYR A O 1
ATOM 696 N N . LEU A 1 91 ? -2.107 5.767 12.978 1.00 84.00 91 LEU A N 1
ATOM 697 C CA . LEU A 1 91 ? -1.427 6.055 11.724 1.00 84.00 91 LEU A CA 1
ATOM 698 C C . LEU A 1 91 ? -0.078 5.329 11.679 1.00 84.00 91 LEU A C 1
ATOM 700 O O . LEU A 1 91 ? 0.534 5.041 12.707 1.00 84.00 91 LEU A O 1
ATOM 704 N N . ASN A 1 92 ? 0.419 5.073 10.477 1.00 80.81 92 ASN A N 1
ATOM 705 C CA . ASN A 1 92 ? 1.809 4.712 10.242 1.00 80.81 92 ASN A CA 1
ATOM 706 C C . ASN A 1 92 ? 2.574 5.976 9.845 1.00 80.81 92 ASN A C 1
ATOM 708 O O . ASN A 1 92 ? 2.237 6.592 8.834 1.00 80.81 92 ASN A O 1
ATOM 712 N N . LEU A 1 93 ? 3.600 6.348 10.616 1.00 75.81 93 LEU A N 1
ATOM 713 C CA . LEU A 1 93 ? 4.511 7.417 10.214 1.00 75.81 93 LEU A CA 1
ATOM 714 C C . LEU A 1 93 ? 5.369 6.914 9.061 1.00 75.81 93 LEU A C 1
ATOM 716 O O . LEU A 1 93 ? 6.236 6.055 9.231 1.00 75.81 93 LEU A O 1
ATOM 720 N N . THR A 1 94 ? 5.136 7.461 7.884 1.00 72.06 94 THR A N 1
ATOM 721 C CA . THR A 1 94 ? 5.966 7.237 6.718 1.00 72.06 94 THR A CA 1
ATOM 722 C C . THR A 1 94 ? 6.989 8.359 6.668 1.00 72.06 94 THR A C 1
ATOM 724 O O . THR A 1 94 ? 6.780 9.388 6.041 1.00 72.06 94 THR A O 1
ATOM 727 N N . GLY A 1 95 ? 8.104 8.190 7.381 1.00 63.00 95 GLY A N 1
ATOM 728 C CA . GLY A 1 95 ? 9.248 9.075 7.179 1.00 63.00 95 GLY A CA 1
ATOM 729 C C . GLY A 1 95 ? 9.830 8.872 5.776 1.00 63.00 95 GLY A C 1
ATOM 730 O O . GLY A 1 95 ? 9.849 7.745 5.272 1.00 63.00 95 GLY A O 1
ATOM 731 N N . GLU A 1 96 ? 10.395 9.929 5.185 1.00 58.47 96 GLU A N 1
ATOM 732 C CA . GLU A 1 96 ? 11.083 9.898 3.878 1.00 58.47 96 GLU A CA 1
ATOM 733 C C . GLU A 1 96 ? 12.175 8.803 3.776 1.00 58.47 96 GLU A C 1
ATOM 735 O O . GLU A 1 96 ? 12.623 8.446 2.688 1.00 58.47 96 GLU A O 1
ATOM 740 N N . GLY A 1 97 ? 12.631 8.246 4.905 1.00 64.56 97 GLY A N 1
ATOM 741 C CA . GLY A 1 97 ? 13.718 7.272 4.975 1.00 64.56 97 GLY A CA 1
ATOM 742 C C . GLY A 1 97 ? 13.345 5.834 4.605 1.00 64.56 97 GLY A C 1
ATOM 743 O O . GLY A 1 97 ? 14.025 5.239 3.772 1.00 64.56 97 GLY A O 1
ATOM 744 N N . ALA A 1 98 ? 12.309 5.251 5.221 1.00 66.50 98 ALA A N 1
ATOM 745 C CA . ALA A 1 98 ? 12.067 3.803 5.143 1.00 66.50 98 ALA A CA 1
ATOM 746 C C . ALA A 1 98 ? 11.613 3.353 3.748 1.00 66.50 98 ALA A C 1
ATOM 748 O O . ALA A 1 98 ? 12.119 2.364 3.219 1.00 66.50 98 ALA A O 1
ATOM 749 N N . PHE A 1 99 ? 10.723 4.128 3.121 1.00 71.06 99 PHE A N 1
ATOM 750 C CA . PHE A 1 99 ? 10.213 3.848 1.775 1.00 71.06 99 PHE A CA 1
ATOM 751 C C . PHE A 1 99 ? 11.254 4.078 0.686 1.00 71.06 99 PHE A C 1
ATOM 753 O O . PHE A 1 99 ? 11.222 3.424 -0.348 1.00 71.06 99 PHE A O 1
ATOM 760 N N . GLN A 1 100 ? 12.220 4.961 0.935 1.00 78.62 100 GLN A N 1
ATOM 761 C CA . GLN A 1 100 ? 13.298 5.233 -0.008 1.00 78.62 100 GLN A CA 1
ATOM 762 C C . GLN A 1 100 ? 14.529 4.360 0.227 1.00 78.62 100 GLN A C 1
ATOM 764 O O . GLN A 1 100 ? 15.487 4.469 -0.531 1.00 78.62 100 GLN A O 1
ATOM 769 N N . LYS A 1 101 ? 14.573 3.535 1.276 1.00 83.75 101 LYS A N 1
ATOM 770 C CA . LYS A 1 101 ? 15.803 2.829 1.644 1.00 83.75 101 LYS A CA 1
ATOM 771 C C . LYS A 1 101 ? 16.186 1.761 0.630 1.00 83.75 101 LYS A C 1
ATOM 773 O O . LYS A 1 101 ? 17.321 1.763 0.167 1.00 83.75 101 LYS A O 1
ATOM 778 N N . VAL A 1 102 ? 15.228 0.931 0.211 1.00 88.00 102 VAL A N 1
ATOM 779 C CA . VAL A 1 102 ? 15.448 -0.072 -0.846 1.00 88.00 102 VAL A CA 1
ATOM 780 C C . VAL A 1 102 ? 15.874 0.615 -2.142 1.00 88.00 102 VAL A C 1
ATOM 782 O O . VAL A 1 102 ? 16.880 0.240 -2.737 1.00 88.00 102 VAL A O 1
ATOM 785 N N . LEU A 1 103 ? 15.172 1.683 -2.522 1.00 88.62 103 LEU A N 1
ATOM 786 C CA . LEU A 1 103 ? 15.513 2.519 -3.666 1.00 88.62 103 LEU A CA 1
ATOM 787 C C . LEU A 1 103 ? 16.936 3.100 -3.580 1.00 88.62 103 LEU A C 1
ATOM 789 O O . LEU A 1 103 ? 17.680 3.044 -4.553 1.00 88.62 103 LEU A O 1
ATOM 793 N N . LYS A 1 104 ? 17.340 3.651 -2.431 1.00 88.56 104 LYS A N 1
ATOM 794 C CA . LYS A 1 104 ? 18.667 4.257 -2.226 1.00 88.56 104 LYS A CA 1
ATOM 795 C C . LYS A 1 104 ? 19.787 3.217 -2.239 1.00 88.56 104 LYS A C 1
ATOM 797 O O . LYS A 1 104 ? 20.846 3.500 -2.790 1.00 88.56 104 LYS A O 1
ATOM 802 N N . GLU A 1 105 ? 19.563 2.046 -1.647 1.00 91.62 105 GLU A N 1
ATOM 803 C CA . GLU A 1 105 ? 20.573 0.988 -1.525 1.00 91.62 105 GLU A CA 1
ATOM 804 C C . GLU A 1 105 ? 20.723 0.158 -2.806 1.00 91.62 105 GLU A C 1
ATOM 806 O O . GLU A 1 105 ? 21.835 -0.244 -3.143 1.00 91.62 105 GLU A O 1
ATOM 811 N N . HIS A 1 106 ? 19.628 -0.087 -3.531 1.00 92.19 106 HIS A N 1
ATOM 812 C CA . HIS A 1 106 ? 19.609 -1.037 -4.648 1.00 92.19 106 HIS A CA 1
ATOM 813 C C . HIS A 1 106 ? 19.337 -0.416 -6.014 1.00 92.19 106 HIS A C 1
ATOM 815 O O . HIS A 1 106 ? 19.550 -1.081 -7.018 1.00 92.19 106 HIS A O 1
ATOM 821 N N . HIS A 1 107 ? 18.870 0.829 -6.070 1.00 94.62 107 HIS A N 1
ATOM 822 C CA . HIS A 1 107 ? 18.531 1.496 -7.327 1.00 94.62 107 HIS A CA 1
ATOM 823 C C . HIS A 1 107 ? 18.812 2.992 -7.231 1.00 94.62 107 HIS A C 1
ATOM 825 O O . HIS A 1 107 ? 17.966 3.853 -7.500 1.00 94.62 107 HIS A O 1
ATOM 831 N N . GLY A 1 108 ? 20.019 3.302 -6.759 1.00 93.06 108 GLY A N 1
ATOM 832 C CA . GLY A 1 108 ? 20.537 4.658 -6.677 1.00 93.06 108 GLY A CA 1
ATOM 833 C C . GLY A 1 108 ? 20.825 5.252 -8.058 1.00 93.06 108 GLY A C 1
ATOM 834 O O . GLY A 1 108 ? 20.588 4.641 -9.099 1.00 93.06 108 GLY A O 1
ATOM 835 N N . LEU A 1 109 ? 21.375 6.467 -8.070 1.00 94.50 109 LEU A N 1
ATOM 836 C CA . LEU A 1 109 ? 21.624 7.209 -9.307 1.00 94.50 109 LEU A CA 1
ATOM 837 C C . LEU A 1 109 ? 22.495 6.422 -10.297 1.00 94.50 109 LEU A C 1
ATOM 839 O O . LEU A 1 109 ? 22.131 6.323 -11.464 1.00 94.50 109 LEU A O 1
ATOM 843 N N . LEU A 1 110 ? 23.613 5.851 -9.842 1.00 95.56 110 LEU A N 1
ATOM 844 C CA . LEU A 1 110 ? 24.552 5.146 -10.722 1.00 95.56 110 LEU A CA 1
ATOM 845 C C . LEU A 1 110 ? 23.941 3.888 -11.349 1.00 95.56 110 LEU A C 1
ATOM 847 O O . LEU A 1 110 ? 24.110 3.672 -12.543 1.00 95.56 110 LEU A O 1
ATOM 851 N N . ASP A 1 111 ? 23.188 3.111 -10.570 1.00 95.56 111 ASP A N 1
ATOM 852 C CA . ASP A 1 111 ? 22.513 1.901 -11.050 1.00 95.56 111 ASP A CA 1
ATOM 853 C C . ASP A 1 111 ? 21.502 2.230 -12.160 1.00 95.56 111 ASP A C 1
ATOM 855 O O . ASP A 1 111 ? 21.563 1.669 -13.252 1.00 95.56 111 ASP A O 1
ATOM 859 N N . ARG A 1 112 ? 20.656 3.247 -11.947 1.00 94.69 112 ARG A N 1
ATOM 860 C CA . ARG A 1 112 ? 19.689 3.711 -12.959 1.00 94.69 112 ARG A CA 1
ATOM 861 C C . ARG A 1 112 ? 20.357 4.135 -14.262 1.00 94.69 112 ARG A C 1
ATOM 863 O O . ARG A 1 112 ? 19.866 3.806 -15.338 1.00 94.69 112 ARG A O 1
ATOM 870 N N . HIS A 1 113 ? 21.465 4.869 -14.163 1.00 96.88 113 HIS A N 1
ATOM 871 C CA . HIS A 1 113 ? 22.207 5.309 -15.343 1.00 96.88 113 HIS A CA 1
ATOM 872 C C . HIS A 1 113 ? 22.885 4.131 -16.052 1.00 96.88 113 HIS A C 1
ATOM 874 O O . HIS A 1 113 ? 22.880 4.112 -17.279 1.00 96.88 113 HIS A O 1
ATOM 880 N N . SER A 1 114 ? 23.400 3.138 -15.315 1.00 97.31 114 SER A N 1
ATOM 881 C CA . SER A 1 114 ? 23.933 1.897 -15.901 1.00 97.31 114 SER A CA 1
ATOM 882 C C . SER A 1 114 ? 22.851 1.153 -16.676 1.00 97.31 114 SER A C 1
ATOM 884 O O . SER A 1 114 ? 23.030 0.849 -17.851 1.00 97.31 114 SER A O 1
ATOM 886 N N . LEU A 1 115 ? 21.682 0.949 -16.060 1.00 96.50 115 LEU A N 1
ATOM 887 C CA . LEU A 1 115 ? 20.562 0.246 -16.685 1.00 96.50 115 LEU A CA 1
ATOM 888 C C . LEU A 1 115 ? 20.063 0.945 -17.950 1.00 96.50 115 LEU A C 1
ATOM 890 O O . LEU A 1 115 ? 19.700 0.258 -18.906 1.00 96.50 115 LEU A O 1
ATOM 894 N N . LEU A 1 116 ? 20.036 2.281 -17.952 1.00 97.31 116 LEU A N 1
ATOM 895 C CA . LEU A 1 116 ? 19.681 3.079 -19.123 1.00 97.31 116 LEU A CA 1
ATOM 896 C C . LEU A 1 116 ? 20.743 2.962 -20.219 1.00 97.31 116 LEU A C 1
ATOM 898 O O . LEU A 1 116 ? 20.396 2.708 -21.368 1.00 97.31 116 LEU A O 1
ATOM 902 N N . LEU A 1 117 ? 22.021 3.130 -19.870 1.00 97.69 117 LEU A N 1
ATOM 903 C CA . LEU A 1 117 ? 23.124 3.061 -20.825 1.00 97.69 117 LEU A CA 1
ATOM 904 C C . LEU A 1 117 ? 23.169 1.697 -21.513 1.00 97.69 117 LEU A C 1
ATOM 906 O O . LEU A 1 117 ? 23.154 1.628 -22.734 1.00 97.69 117 LEU A O 1
ATOM 910 N N . GLU A 1 118 ? 23.134 0.619 -20.740 1.00 97.12 118 GLU A N 1
ATOM 911 C CA . GLU A 1 118 ? 23.113 -0.745 -21.261 1.00 97.12 118 GLU A CA 1
ATOM 912 C C . GLU A 1 118 ? 21.887 -1.019 -22.151 1.00 97.12 118 GLU A C 1
ATOM 914 O O . GLU A 1 118 ? 21.990 -1.756 -23.130 1.00 97.12 118 GLU A O 1
ATOM 919 N N . ALA A 1 119 ? 20.718 -0.450 -21.832 1.00 97.44 119 ALA A N 1
ATOM 920 C CA . ALA A 1 119 ? 19.533 -0.581 -22.679 1.00 97.44 119 ALA A CA 1
ATOM 921 C C . ALA A 1 119 ? 19.714 0.167 -24.010 1.00 97.44 119 ALA A C 1
ATOM 923 O O . ALA A 1 119 ? 19.363 -0.364 -25.063 1.00 97.44 119 ALA A O 1
ATOM 924 N N . CYS A 1 120 ? 20.304 1.366 -23.969 1.00 97.56 120 CYS A N 1
ATOM 925 C CA . CYS A 1 120 ? 20.661 2.154 -25.149 1.00 97.56 120 CYS A CA 1
ATOM 926 C C . CYS A 1 120 ? 21.727 1.475 -26.016 1.00 97.56 120 CYS A C 1
ATOM 928 O O . CYS A 1 120 ? 21.633 1.535 -27.238 1.00 97.56 120 CYS A O 1
ATOM 930 N N . GLU A 1 121 ? 22.730 0.841 -25.412 1.00 96.75 121 GLU A N 1
ATOM 931 C CA . GLU A 1 121 ? 23.802 0.147 -26.133 1.00 96.75 121 GLU A CA 1
ATOM 932 C C . GLU A 1 121 ? 23.310 -1.143 -26.786 1.00 96.75 121 GLU A C 1
ATOM 934 O O . GLU A 1 121 ? 23.630 -1.414 -27.943 1.00 96.75 121 GLU A O 1
ATOM 939 N N . LEU A 1 122 ? 22.515 -1.932 -26.059 1.00 94.56 122 LEU A N 1
ATOM 940 C CA . LEU A 1 122 ? 21.958 -3.177 -26.576 1.00 94.56 122 LEU A CA 1
ATOM 941 C C . LEU A 1 122 ? 20.884 -2.918 -27.642 1.00 94.56 122 LEU A C 1
ATOM 943 O O . LEU A 1 122 ? 20.785 -3.688 -28.598 1.00 94.56 122 LEU A O 1
ATOM 947 N N . ASN A 1 123 ? 20.073 -1.869 -27.442 1.00 94.62 123 ASN A N 1
ATOM 948 C CA . ASN A 1 123 ? 18.986 -1.406 -28.309 1.00 94.62 123 ASN A CA 1
ATOM 949 C C . ASN A 1 123 ? 18.182 -2.545 -28.960 1.00 94.62 123 ASN A C 1
ATOM 951 O O . ASN A 1 123 ? 17.926 -2.545 -30.162 1.00 94.62 123 ASN A O 1
ATOM 955 N N . SER A 1 124 ? 17.833 -3.543 -28.155 1.00 96.62 124 SER A N 1
ATOM 956 C CA . SER A 1 124 ? 16.994 -4.672 -28.537 1.00 96.62 124 SER A CA 1
ATOM 957 C C . SER A 1 124 ? 16.208 -5.143 -27.318 1.00 96.62 124 SER A C 1
ATOM 959 O O . SER A 1 124 ? 16.623 -4.928 -26.176 1.00 96.62 124 SER A O 1
ATOM 961 N N . VAL A 1 125 ? 15.054 -5.756 -27.570 1.00 96.56 125 VAL A N 1
ATOM 962 C CA . VAL A 1 125 ? 14.130 -6.229 -26.533 1.00 96.56 125 VAL A CA 1
ATOM 963 C C . VAL A 1 125 ? 14.107 -7.751 -26.549 1.00 96.56 125 VAL A C 1
ATOM 965 O O . VAL A 1 125 ? 13.866 -8.361 -27.592 1.00 96.56 125 VAL A O 1
ATOM 968 N N . SER A 1 126 ? 14.357 -8.372 -25.400 1.00 96.50 126 SER A N 1
ATOM 969 C CA . SER A 1 126 ? 14.301 -9.829 -25.266 1.00 96.50 126 SER A CA 1
ATOM 970 C C . SER A 1 126 ? 12.864 -10.333 -25.089 1.00 96.50 126 SER A C 1
ATOM 972 O O . SER A 1 126 ? 11.958 -9.592 -24.709 1.00 96.50 126 SER A O 1
ATOM 974 N N . GLU A 1 127 ? 12.643 -11.629 -25.319 1.00 96.56 127 GLU A N 1
ATOM 975 C CA . GLU A 1 127 ? 11.353 -12.266 -25.020 1.00 96.56 127 GLU A CA 1
ATOM 976 C C . GLU A 1 127 ? 11.005 -12.168 -23.523 1.00 96.56 127 GLU A C 1
ATOM 978 O O . GLU A 1 127 ? 9.852 -11.932 -23.160 1.00 96.56 127 GLU A O 1
ATOM 983 N N . GLU A 1 128 ? 12.010 -12.268 -22.648 1.00 96.94 128 GLU A N 1
ATOM 984 C CA . GLU A 1 128 ? 11.840 -12.126 -21.200 1.00 96.94 128 GLU A CA 1
ATOM 985 C C . GLU A 1 128 ? 11.397 -10.709 -20.805 1.00 96.94 128 GLU A C 1
ATOM 987 O O . GLU A 1 128 ? 10.545 -10.557 -19.930 1.00 96.94 128 GLU A O 1
ATOM 992 N N . ASP A 1 129 ? 11.890 -9.670 -21.492 1.00 96.69 129 ASP A N 1
ATOM 993 C CA . ASP A 1 129 ? 11.424 -8.293 -21.288 1.00 96.69 129 ASP A CA 1
ATOM 994 C C . ASP A 1 129 ? 9.925 -8.165 -21.591 1.00 96.69 129 ASP A C 1
ATOM 996 O O . ASP A 1 129 ? 9.179 -7.605 -20.787 1.00 96.69 129 ASP A O 1
ATOM 1000 N N . TYR A 1 130 ? 9.452 -8.737 -22.704 1.00 95.31 130 TYR A N 1
ATOM 1001 C CA . TYR A 1 130 ? 8.023 -8.734 -23.037 1.00 95.31 130 TYR A CA 1
ATOM 1002 C C . TYR A 1 130 ? 7.180 -9.525 -22.034 1.00 95.31 130 TYR A C 1
ATOM 1004 O O . TYR A 1 130 ? 6.061 -9.113 -21.718 1.00 95.31 130 TYR A O 1
ATOM 1012 N N . ILE A 1 131 ? 7.703 -10.632 -21.501 1.00 95.06 131 ILE A N 1
ATOM 1013 C CA . ILE A 1 131 ? 7.030 -11.405 -20.452 1.00 95.06 131 ILE A CA 1
ATOM 1014 C C . ILE A 1 131 ? 6.874 -10.562 -19.179 1.00 95.06 131 ILE A C 1
ATOM 1016 O O . ILE A 1 131 ? 5.785 -10.526 -18.599 1.00 95.06 131 ILE A O 1
ATOM 1020 N N . ASP A 1 132 ? 7.932 -9.884 -18.737 1.00 94.44 132 ASP A N 1
ATOM 1021 C CA . ASP A 1 132 ? 7.904 -9.064 -17.523 1.00 94.44 132 ASP A CA 1
ATOM 1022 C C . ASP A 1 132 ? 6.985 -7.846 -17.677 1.00 94.44 132 ASP A C 1
ATOM 1024 O O . ASP A 1 132 ? 6.167 -7.569 -16.795 1.00 94.44 132 ASP A O 1
ATOM 1028 N N . LEU A 1 133 ? 7.047 -7.171 -18.828 1.00 93.56 133 LEU A N 1
ATOM 1029 C CA . LEU A 1 133 ? 6.152 -6.068 -19.181 1.00 93.56 133 LEU A CA 1
ATOM 1030 C C . LEU A 1 133 ? 4.688 -6.528 -19.224 1.00 93.56 133 LEU A C 1
ATOM 1032 O O . LEU A 1 133 ? 3.822 -5.892 -18.621 1.00 93.56 133 LEU A O 1
ATOM 1036 N N . GLY A 1 134 ? 4.412 -7.679 -19.844 1.00 89.38 134 GLY A N 1
ATOM 1037 C CA . GLY A 1 134 ? 3.075 -8.266 -19.906 1.00 89.38 134 GLY A CA 1
ATOM 1038 C C . GLY A 1 134 ? 2.510 -8.602 -18.524 1.00 89.38 134 GLY A C 1
ATOM 1039 O O . GLY A 1 134 ? 1.361 -8.272 -18.232 1.00 89.38 134 GLY A O 1
ATOM 1040 N N . LYS A 1 135 ? 3.325 -9.180 -17.629 1.00 89.06 135 LYS A N 1
ATOM 1041 C CA . LYS A 1 135 ? 2.941 -9.428 -16.223 1.00 89.06 135 LYS A CA 1
ATOM 1042 C C . LYS A 1 135 ? 2.647 -8.136 -15.457 1.00 89.06 135 LYS A C 1
ATOM 1044 O O . LYS A 1 135 ? 1.809 -8.149 -14.558 1.00 89.06 135 LYS A O 1
ATOM 1049 N N . ALA A 1 136 ? 3.318 -7.039 -15.804 1.00 86.12 136 ALA A N 1
ATOM 1050 C CA . ALA A 1 136 ? 3.074 -5.713 -15.240 1.00 86.12 136 ALA A CA 1
ATOM 1051 C C . ALA A 1 136 ? 1.892 -4.968 -15.893 1.00 86.12 136 ALA A C 1
ATOM 1053 O O . ALA A 1 136 ? 1.575 -3.857 -15.476 1.00 86.12 136 ALA A O 1
ATOM 1054 N N . GLY A 1 137 ? 1.227 -5.561 -16.893 1.00 88.31 137 GLY A N 1
ATOM 1055 C CA . GLY A 1 137 ? 0.109 -4.942 -17.610 1.00 88.31 137 GLY A CA 1
ATOM 1056 C C . GLY A 1 137 ? 0.527 -3.929 -18.682 1.00 88.31 137 GLY A C 1
ATOM 1057 O O . GLY A 1 137 ? -0.320 -3.199 -19.192 1.00 88.31 137 GLY A O 1
ATOM 1058 N N . LEU A 1 138 ? 1.811 -3.880 -19.047 1.00 88.44 138 LEU A N 1
ATOM 1059 C CA . LEU A 1 138 ? 2.342 -2.997 -20.084 1.00 88.44 138 LEU A CA 1
ATOM 1060 C C . LEU A 1 138 ? 2.325 -3.718 -21.436 1.00 88.44 138 LEU A C 1
ATOM 1062 O O . LEU A 1 138 ? 3.220 -4.494 -21.764 1.00 88.44 138 LEU A O 1
ATOM 1066 N N . GLY A 1 139 ? 1.259 -3.487 -22.202 1.00 86.06 139 GLY A N 1
ATOM 1067 C CA . GLY A 1 139 ? 1.035 -4.109 -23.508 1.00 86.06 139 GLY A CA 1
ATOM 1068 C C . GLY A 1 139 ? 1.411 -3.232 -24.706 1.00 86.06 139 GLY A C 1
ATOM 1069 O O . GLY A 1 139 ? 1.905 -2.111 -24.578 1.00 86.06 139 GLY A O 1
ATOM 1070 N N . SER A 1 140 ? 1.103 -3.729 -25.906 1.00 82.56 140 SER A N 1
ATOM 1071 C CA . SER A 1 140 ? 1.392 -3.052 -27.180 1.00 82.56 140 SER A CA 1
ATOM 1072 C C . SER A 1 140 ? 0.717 -1.686 -27.339 1.00 82.56 140 SER A C 1
ATOM 1074 O O . SER A 1 140 ? 1.218 -0.855 -28.088 1.00 82.56 140 SER A O 1
ATOM 1076 N N . CYS A 1 141 ? -0.384 -1.421 -26.631 1.00 81.38 141 CYS A N 1
ATOM 1077 C CA . CYS A 1 141 ? -1.041 -0.112 -26.632 1.00 81.38 141 CYS A CA 1
ATOM 1078 C C . CYS A 1 141 ? -0.174 1.000 -26.021 1.00 81.38 141 CYS A C 1
ATOM 1080 O O . CYS A 1 141 ? -0.315 2.152 -26.417 1.00 81.38 141 CYS A O 1
ATOM 1082 N N . LEU A 1 142 ? 0.720 0.659 -25.086 1.00 81.94 142 LEU A N 1
ATOM 1083 C CA . LEU A 1 142 ? 1.644 1.597 -24.441 1.00 81.94 142 LEU A CA 1
ATOM 1084 C C . LEU A 1 142 ? 3.044 1.546 -25.057 1.00 81.94 142 LEU A C 1
ATOM 1086 O O . LEU A 1 142 ? 3.751 2.547 -25.063 1.00 81.94 142 LEU A O 1
ATOM 1090 N N . LEU A 1 143 ? 3.448 0.377 -25.559 1.00 89.38 143 LEU A N 1
ATOM 1091 C CA . LEU A 1 143 ? 4.809 0.130 -26.041 1.00 89.38 143 LEU A CA 1
ATOM 1092 C C . LEU A 1 143 ? 4.959 0.274 -27.563 1.00 89.38 143 LEU A C 1
ATOM 1094 O O . LEU A 1 143 ? 6.075 0.349 -28.073 1.00 89.38 143 LEU A O 1
ATOM 1098 N N . GLY A 1 144 ? 3.852 0.288 -28.306 1.00 89.88 144 GLY A N 1
ATOM 1099 C CA . GLY A 1 144 ? 3.856 0.319 -29.765 1.00 89.88 144 GLY A CA 1
ATOM 1100 C C . GLY A 1 144 ? 4.518 1.578 -30.326 1.00 89.88 144 GLY A C 1
ATOM 1101 O O . GLY A 1 144 ? 4.155 2.695 -29.969 1.00 89.88 144 GLY A O 1
ATOM 1102 N N . GLY A 1 145 ? 5.477 1.394 -31.237 1.00 91.25 145 GLY A N 1
ATOM 1103 C CA . GLY A 1 145 ? 6.187 2.493 -31.900 1.00 91.25 145 GLY A CA 1
ATOM 1104 C C . GLY A 1 145 ? 7.298 3.140 -31.067 1.00 91.25 145 GLY A C 1
ATOM 1105 O O . GLY A 1 145 ? 7.940 4.072 -31.552 1.00 91.25 145 GLY A O 1
ATOM 1106 N N . LEU A 1 146 ? 7.550 2.656 -29.847 1.00 95.25 146 LEU A N 1
ATOM 1107 C CA . LEU A 1 146 ? 8.690 3.089 -29.044 1.00 95.25 146 LEU A CA 1
ATOM 1108 C C . LEU A 1 146 ? 9.992 2.438 -29.536 1.00 95.25 146 LEU A C 1
ATOM 1110 O O . LEU A 1 146 ? 9.958 1.327 -30.066 1.00 95.25 146 LEU A O 1
ATOM 1114 N N . PRO A 1 147 ? 11.146 3.104 -29.356 1.00 96.88 147 PRO A N 1
ATOM 1115 C CA . PRO A 1 147 ? 12.433 2.505 -29.673 1.00 96.88 147 PRO A CA 1
ATOM 1116 C C . PRO A 1 147 ? 12.763 1.360 -28.707 1.00 96.88 147 PRO A C 1
ATOM 1118 O O . PRO A 1 147 ? 12.452 1.428 -27.515 1.00 96.88 147 PRO A O 1
ATOM 1121 N N . ASP A 1 148 ? 13.458 0.345 -29.217 1.00 97.19 148 ASP A N 1
ATOM 1122 C CA . ASP A 1 148 ? 13.775 -0.885 -28.485 1.00 97.19 148 ASP A CA 1
ATOM 1123 C C . ASP A 1 148 ? 14.485 -0.627 -27.150 1.00 97.19 148 ASP A C 1
ATOM 1125 O O . ASP A 1 148 ? 14.109 -1.210 -26.133 1.00 97.19 148 ASP A O 1
ATOM 1129 N N . TRP A 1 149 ? 15.450 0.29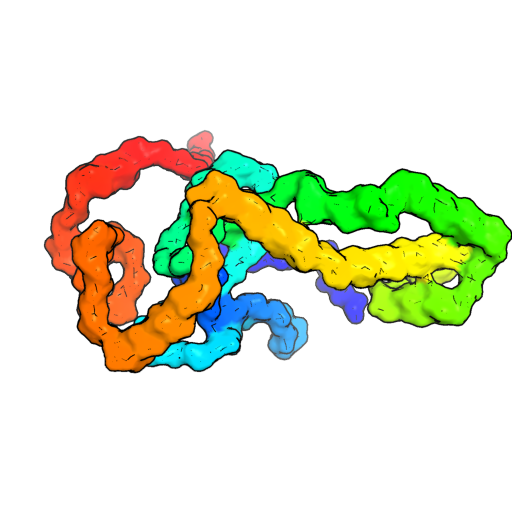9 -27.105 1.00 97.44 149 TRP A N 1
ATOM 1130 C CA . TRP A 1 149 ? 16.127 0.653 -25.853 1.00 97.44 149 TRP A CA 1
ATOM 1131 C C . TRP A 1 149 ? 15.167 1.146 -24.761 1.00 97.44 149 TRP A C 1
ATOM 1133 O O . TRP A 1 149 ? 15.382 0.866 -23.582 1.00 97.44 149 TRP A O 1
ATOM 1143 N N . LEU A 1 150 ? 14.096 1.861 -25.123 1.00 96.94 150 LEU A N 1
ATOM 1144 C CA . LEU A 1 150 ? 13.139 2.407 -24.159 1.00 96.94 150 LEU A CA 1
ATOM 1145 C C . LEU A 1 150 ? 12.225 1.307 -23.623 1.00 96.94 150 LEU A C 1
ATOM 1147 O O . LEU A 1 150 ? 11.918 1.282 -22.430 1.00 96.94 150 LEU A O 1
ATOM 1151 N N . ILE A 1 151 ? 11.830 0.370 -24.482 1.00 96.94 151 ILE A N 1
ATOM 1152 C CA . ILE A 1 151 ? 11.058 -0.808 -24.080 1.00 96.94 151 ILE A CA 1
ATOM 1153 C C . ILE A 1 151 ? 11.908 -1.680 -23.140 1.00 96.94 151 ILE A C 1
ATOM 1155 O O . ILE A 1 151 ? 11.454 -2.039 -22.052 1.00 96.94 151 ILE A O 1
ATOM 1159 N N . ALA A 1 152 ? 13.169 -1.938 -23.498 1.00 97.25 152 ALA A N 1
ATOM 1160 C CA . ALA A 1 152 ? 14.105 -2.709 -22.682 1.00 97.25 152 ALA A CA 1
ATOM 1161 C C . ALA A 1 152 ? 14.409 -2.035 -21.332 1.00 97.25 152 ALA A C 1
ATOM 1163 O O . ALA A 1 152 ? 14.402 -2.691 -20.288 1.00 97.25 152 ALA A O 1
ATOM 1164 N N . TYR A 1 153 ? 14.629 -0.716 -21.312 1.00 97.44 153 TYR A N 1
ATOM 1165 C CA . TYR A 1 153 ? 14.816 0.035 -20.068 1.00 97.44 153 TYR A CA 1
ATOM 1166 C C . TYR A 1 153 ? 13.577 -0.051 -19.167 1.00 97.44 153 TYR A C 1
ATOM 1168 O O . TYR A 1 153 ? 13.694 -0.298 -17.966 1.00 97.44 153 TYR A O 1
ATOM 1176 N N . THR A 1 154 ? 12.382 0.061 -19.751 1.00 96.50 154 THR A N 1
ATOM 1177 C CA . THR A 1 154 ? 11.114 -0.076 -19.021 1.00 96.50 154 THR A CA 1
ATOM 1178 C C . THR A 1 154 ? 10.983 -1.460 -18.375 1.00 96.50 154 THR A C 1
ATOM 1180 O O . THR A 1 154 ? 10.610 -1.556 -17.206 1.00 96.50 154 THR A O 1
ATOM 1183 N N . ALA A 1 155 ? 11.354 -2.535 -19.080 1.00 96.75 155 ALA A N 1
ATOM 1184 C CA . ALA A 1 155 ? 11.357 -3.888 -18.521 1.00 96.75 155 ALA A CA 1
ATOM 1185 C C . ALA A 1 155 ? 12.312 -4.021 -17.319 1.00 96.75 155 ALA A C 1
ATOM 1187 O O . ALA A 1 155 ? 11.961 -4.615 -16.298 1.00 96.75 155 ALA A O 1
ATOM 1188 N N . ARG A 1 156 ? 13.497 -3.402 -17.386 1.00 96.81 156 ARG A N 1
ATOM 1189 C CA . ARG A 1 156 ? 14.458 -3.365 -16.267 1.00 96.81 156 ARG A CA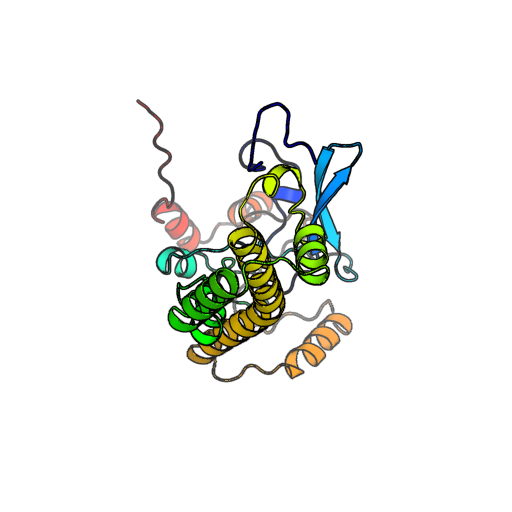 1
ATOM 1190 C C . ARG A 1 156 ? 13.897 -2.624 -15.051 1.00 96.81 156 ARG A C 1
ATOM 1192 O O . ARG A 1 156 ? 14.051 -3.104 -13.929 1.00 96.81 156 ARG A O 1
ATOM 1199 N N . LEU A 1 157 ? 13.189 -1.512 -15.262 1.00 95.94 157 LEU A N 1
ATOM 1200 C CA . LEU A 1 157 ? 12.482 -0.812 -14.184 1.00 95.94 157 LEU A CA 1
ATOM 1201 C C . LEU A 1 157 ? 11.384 -1.684 -13.564 1.00 95.94 157 LEU A C 1
ATOM 1203 O O . LEU A 1 157 ? 11.277 -1.749 -12.343 1.00 95.94 157 LEU A O 1
ATOM 1207 N N . VAL A 1 158 ? 10.608 -2.408 -14.377 1.00 94.69 158 VAL A N 1
ATOM 1208 C CA . VAL A 1 158 ? 9.596 -3.360 -13.885 1.00 94.69 158 VAL A CA 1
ATOM 1209 C C . VAL A 1 158 ? 10.227 -4.443 -13.007 1.00 94.69 158 VAL A C 1
ATOM 1211 O O . VAL A 1 158 ? 9.690 -4.758 -11.941 1.00 94.69 158 VAL A O 1
ATOM 1214 N N . ARG A 1 159 ? 11.388 -4.986 -13.395 1.00 95.50 159 ARG A N 1
ATOM 1215 C CA . ARG A 1 159 ? 12.134 -5.942 -12.559 1.00 95.50 159 ARG A CA 1
ATOM 1216 C C . ARG A 1 159 ? 12.541 -5.329 -11.224 1.00 95.50 159 ARG A C 1
ATOM 1218 O O . ARG A 1 159 ? 12.347 -5.977 -10.195 1.00 95.50 159 ARG A O 1
ATOM 1225 N N . PHE A 1 160 ? 13.037 -4.089 -11.217 1.00 95.38 160 PHE A N 1
ATOM 1226 C CA . PHE A 1 160 ? 13.356 -3.393 -9.970 1.00 95.38 160 PHE A CA 1
ATOM 1227 C C . PHE A 1 160 ? 12.110 -3.169 -9.100 1.00 95.38 160 PHE A C 1
ATOM 1229 O O . PHE A 1 160 ? 12.145 -3.484 -7.916 1.00 95.38 160 PHE A O 1
ATOM 1236 N N . ILE A 1 161 ? 10.989 -2.715 -9.668 1.00 89.81 161 ILE A N 1
ATOM 1237 C CA . ILE A 1 161 ? 9.728 -2.526 -8.929 1.00 89.81 161 ILE A CA 1
ATOM 1238 C C . ILE A 1 161 ? 9.281 -3.844 -8.283 1.00 89.81 161 ILE A C 1
ATOM 1240 O O . ILE A 1 161 ? 8.894 -3.880 -7.114 1.00 89.81 161 ILE A O 1
ATOM 1244 N N . ASN A 1 162 ? 9.364 -4.955 -9.018 1.00 88.25 162 ASN A N 1
ATOM 1245 C CA . ASN A 1 162 ? 9.040 -6.274 -8.480 1.00 88.25 162 ASN A CA 1
ATOM 1246 C C . ASN A 1 162 ? 10.009 -6.689 -7.369 1.00 88.25 162 ASN A C 1
ATOM 1248 O O . ASN A 1 162 ? 9.565 -7.184 -6.334 1.00 88.25 162 ASN A O 1
ATOM 1252 N N . PHE A 1 163 ? 11.309 -6.446 -7.539 1.00 91.69 163 PHE A N 1
ATOM 1253 C CA . PHE A 1 163 ? 12.304 -6.652 -6.490 1.00 91.69 163 PHE A CA 1
ATOM 1254 C C . PHE A 1 163 ? 11.980 -5.819 -5.240 1.00 91.69 163 PHE A C 1
ATOM 1256 O O . PHE A 1 163 ? 11.915 -6.372 -4.139 1.00 91.69 163 PHE A O 1
ATOM 1263 N N . GLU A 1 164 ? 11.694 -4.527 -5.393 1.00 89.00 164 GLU A N 1
ATOM 1264 C CA . GLU A 1 164 ? 11.380 -3.613 -4.296 1.00 89.00 164 GLU A CA 1
ATOM 1265 C C . GLU A 1 164 ? 10.136 -4.063 -3.533 1.00 89.00 164 GLU A C 1
ATOM 1267 O O . GLU A 1 164 ? 10.172 -4.142 -2.305 1.00 89.00 164 GLU A O 1
ATOM 1272 N N . ARG A 1 165 ? 9.082 -4.498 -4.235 1.00 80.75 165 ARG A N 1
ATOM 1273 C CA . ARG A 1 165 ? 7.884 -5.087 -3.614 1.00 80.75 165 ARG A CA 1
ATOM 1274 C C . ARG A 1 165 ? 8.202 -6.268 -2.694 1.00 80.75 165 ARG A C 1
ATOM 1276 O O . ARG A 1 165 ? 7.487 -6.468 -1.715 1.00 80.75 165 ARG A O 1
ATOM 1283 N N . THR A 1 166 ? 9.260 -7.038 -2.965 1.00 83.81 166 THR A N 1
ATOM 1284 C CA . THR A 1 166 ? 9.669 -8.148 -2.083 1.00 83.81 166 THR A CA 1
ATOM 1285 C C . THR A 1 166 ? 10.497 -7.706 -0.877 1.00 83.81 166 THR A C 1
ATOM 1287 O O . THR A 1 166 ? 10.470 -8.369 0.159 1.00 83.81 166 THR A O 1
ATOM 1290 N N . LYS A 1 167 ? 11.242 -6.601 -0.987 1.00 82.38 167 LYS A N 1
ATOM 1291 C CA . LYS A 1 167 ? 12.183 -6.139 0.048 1.00 82.38 167 LYS A CA 1
ATOM 1292 C C . LYS A 1 167 ? 11.569 -5.117 0.992 1.00 82.38 167 LYS A C 1
ATOM 1294 O O . LYS A 1 167 ? 11.792 -5.180 2.203 1.00 82.38 167 LYS A O 1
ATOM 1299 N N . LEU A 1 168 ? 10.763 -4.214 0.448 1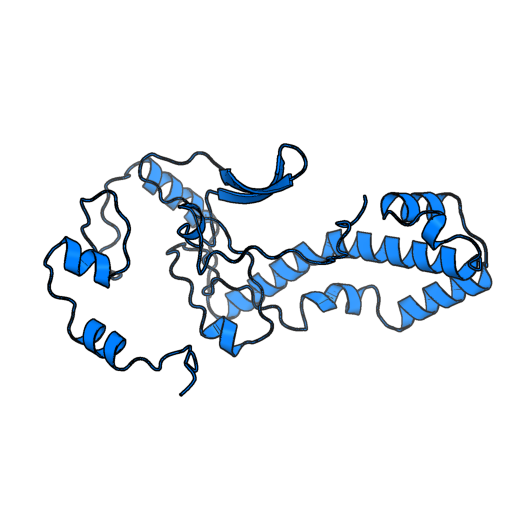.00 75.56 168 LEU A N 1
ATOM 1300 C CA . LEU A 1 168 ? 10.222 -3.061 1.148 1.00 75.56 168 LEU A CA 1
ATOM 1301 C C . LEU A 1 168 ? 9.423 -3.420 2.418 1.00 75.56 168 LEU A C 1
ATOM 1303 O O . LEU A 1 168 ? 9.670 -2.783 3.441 1.00 75.56 168 LEU A O 1
ATOM 1307 N N . PRO A 1 169 ? 8.562 -4.463 2.449 1.00 73.38 169 PRO A N 1
ATOM 1308 C CA . PRO A 1 169 ? 7.842 -4.826 3.673 1.00 73.38 169 PRO A CA 1
ATOM 1309 C C . PRO A 1 169 ? 8.769 -5.168 4.845 1.00 73.38 169 PRO A C 1
ATOM 1311 O O . PRO A 1 169 ? 8.529 -4.744 5.975 1.00 73.38 169 PRO A O 1
ATOM 1314 N N . SER A 1 170 ? 9.853 -5.906 4.577 1.00 71.81 170 SER A N 1
ATOM 1315 C CA . SER A 1 170 ? 10.828 -6.279 5.608 1.00 71.81 170 SER A CA 1
ATOM 1316 C C . SER A 1 170 ? 11.618 -5.075 6.121 1.00 71.81 170 SER A C 1
ATOM 1318 O O . SER A 1 170 ? 11.889 -4.981 7.318 1.00 71.81 170 SER A O 1
ATOM 1320 N N . GLU A 1 171 ? 11.921 -4.120 5.239 1.00 77.00 171 GLU A N 1
ATOM 1321 C CA . GLU A 1 171 ? 12.647 -2.906 5.596 1.00 77.00 171 GLU A CA 1
ATOM 1322 C C . GLU A 1 171 ? 11.781 -1.942 6.416 1.00 77.00 171 GLU A C 1
ATOM 1324 O O . GLU A 1 171 ? 12.231 -1.437 7.444 1.00 77.00 171 GLU A O 1
ATOM 1329 N N . ILE A 1 172 ? 10.509 -1.769 6.037 1.00 66.31 172 ILE A N 1
ATOM 1330 C CA . ILE A 1 172 ? 9.523 -1.015 6.825 1.00 66.31 172 ILE A CA 1
ATOM 1331 C C . ILE A 1 172 ? 9.351 -1.655 8.205 1.00 66.31 172 ILE A C 1
ATOM 1333 O O . ILE A 1 172 ? 9.387 -0.961 9.220 1.00 66.31 172 ILE A O 1
ATOM 1337 N N . PHE A 1 173 ? 9.200 -2.983 8.271 1.00 62.94 173 PHE A N 1
ATOM 1338 C CA . PHE A 1 173 ? 9.054 -3.688 9.545 1.00 62.94 173 PHE A CA 1
ATOM 1339 C C . PHE A 1 173 ? 10.276 -3.497 10.450 1.00 62.94 173 PHE A C 1
ATOM 1341 O O . PHE A 1 173 ? 10.133 -3.226 11.647 1.00 62.94 173 PHE A O 1
ATOM 1348 N N . ARG A 1 174 ? 11.482 -3.601 9.882 1.00 68.19 174 ARG A N 1
ATOM 1349 C CA . ARG A 1 174 ? 12.734 -3.356 10.597 1.00 68.19 174 ARG A CA 1
ATOM 1350 C C . ARG A 1 174 ? 12.803 -1.926 11.121 1.00 68.19 174 ARG A C 1
ATOM 1352 O O . ARG A 1 174 ? 13.022 -1.753 12.317 1.00 68.19 174 ARG A O 1
ATOM 1359 N N . HIS A 1 175 ? 12.547 -0.934 10.268 1.00 69.19 175 HIS A N 1
ATOM 1360 C CA . HIS A 1 175 ? 12.539 0.475 10.655 1.00 69.19 175 HIS A CA 1
ATOM 1361 C C . HIS A 1 175 ? 11.546 0.741 11.793 1.00 69.19 175 HIS A C 1
ATOM 1363 O O . HIS A 1 175 ? 11.922 1.285 12.827 1.00 69.19 175 HIS A O 1
ATOM 1369 N N . ASN A 1 176 ? 10.310 0.251 11.668 1.00 58.94 176 ASN A N 1
ATOM 1370 C CA . ASN A 1 176 ? 9.288 0.387 12.706 1.00 58.94 176 ASN A CA 1
ATOM 1371 C C . ASN A 1 176 ? 9.714 -0.274 14.025 1.00 58.94 176 ASN A C 1
ATOM 1373 O O . ASN A 1 176 ? 9.445 0.253 15.103 1.00 58.94 176 ASN A O 1
ATOM 1377 N N . THR A 1 177 ? 10.386 -1.424 13.964 1.00 60.94 177 THR A N 1
ATOM 1378 C CA . THR A 1 177 ? 10.891 -2.120 15.156 1.00 60.94 177 THR A CA 1
ATOM 1379 C C . THR A 1 177 ? 12.032 -1.345 15.821 1.00 60.94 177 THR A C 1
ATOM 1381 O O . THR A 1 177 ? 12.063 -1.232 17.046 1.00 60.94 177 THR A O 1
ATOM 1384 N N . GLU A 1 178 ? 12.961 -0.795 15.037 1.00 66.38 178 GLU A N 1
ATOM 1385 C CA . GLU A 1 178 ? 14.068 0.039 15.520 1.00 66.38 178 GLU A CA 1
ATOM 1386 C C . GLU A 1 178 ? 13.560 1.337 16.165 1.00 66.38 178 GLU A C 1
ATOM 1388 O O . GLU A 1 178 ? 13.999 1.676 17.264 1.00 66.38 178 GLU A O 1
ATOM 1393 N N . GLU A 1 179 ? 12.589 2.015 15.546 1.00 61.88 179 GLU A N 1
ATOM 1394 C CA . GLU A 1 179 ? 11.935 3.193 16.127 1.00 61.88 179 GLU A CA 1
ATOM 1395 C C . GLU A 1 179 ? 11.221 2.837 17.441 1.00 61.88 179 GLU A C 1
ATOM 1397 O O . GLU A 1 179 ? 11.406 3.524 18.443 1.00 61.88 179 GLU A O 1
ATOM 1402 N N . LYS A 1 180 ? 10.498 1.707 17.505 1.00 54.03 180 LYS A N 1
ATOM 1403 C CA . LYS A 1 180 ? 9.862 1.232 18.751 1.00 54.03 180 LYS A CA 1
ATOM 1404 C C . LYS A 1 180 ? 10.867 0.960 19.874 1.00 54.03 180 LYS A C 1
ATOM 1406 O O . LYS A 1 180 ? 10.598 1.310 21.023 1.00 54.03 180 LYS A O 1
ATOM 1411 N N . ARG A 1 181 ? 12.031 0.376 19.566 1.00 59.53 181 ARG A N 1
ATOM 1412 C CA . ARG A 1 181 ? 13.091 0.097 20.558 1.00 59.53 181 ARG A CA 1
ATOM 1413 C C . ARG A 1 181 ? 13.665 1.355 21.209 1.00 59.53 181 ARG A C 1
ATOM 1415 O O . ARG A 1 181 ? 14.216 1.262 22.299 1.00 59.53 181 ARG A O 1
ATOM 1422 N N . ARG A 1 182 ? 13.524 2.532 20.587 1.00 57.16 182 ARG A N 1
ATOM 1423 C CA . ARG A 1 182 ? 13.925 3.807 21.211 1.00 57.16 182 ARG A CA 1
ATOM 1424 C C . ARG A 1 182 ? 13.057 4.176 22.412 1.00 57.16 182 ARG A C 1
ATOM 1426 O O . ARG A 1 182 ? 13.519 4.905 23.283 1.00 57.16 182 ARG A O 1
ATOM 1433 N N . TYR A 1 183 ? 11.827 3.670 22.460 1.00 46.03 183 TYR A N 1
ATOM 1434 C CA . TYR A 1 183 ? 10.847 4.002 23.493 1.00 46.03 183 TYR A CA 1
ATOM 1435 C C . TYR A 1 183 ? 10.558 2.831 24.443 1.00 46.03 183 TYR A C 1
ATOM 1437 O O . TYR A 1 183 ? 10.113 3.058 25.565 1.00 46.03 183 TYR A O 1
ATOM 1445 N N . PHE A 1 184 ? 10.846 1.590 24.031 1.00 43.91 184 PHE A N 1
ATOM 1446 C CA . PHE A 1 184 ? 10.587 0.382 24.819 1.00 43.91 184 PHE A CA 1
ATOM 1447 C C . PHE A 1 184 ? 11.818 -0.534 24.853 1.00 43.91 184 PHE A C 1
ATOM 1449 O O . PHE A 1 184 ? 12.286 -0.995 23.812 1.00 43.91 184 PHE A O 1
ATOM 1456 N N . ALA A 1 185 ? 12.330 -0.813 26.056 1.00 49.03 185 ALA A N 1
ATOM 1457 C CA . ALA A 1 185 ? 13.572 -1.566 26.260 1.00 49.03 185 ALA A CA 1
ATOM 1458 C C . ALA A 1 185 ? 13.441 -3.086 26.015 1.00 49.03 185 ALA A C 1
ATOM 1460 O O . ALA A 1 185 ? 14.434 -3.730 25.686 1.00 49.03 185 ALA A O 1
ATOM 1461 N N . GLU A 1 186 ? 12.236 -3.661 26.120 1.00 47.47 186 GLU A N 1
ATOM 1462 C CA . GLU A 1 186 ? 11.999 -5.106 25.982 1.00 47.47 186 GLU A CA 1
ATOM 1463 C C . GLU A 1 186 ? 10.723 -5.378 25.166 1.00 47.47 186 GLU A C 1
ATOM 1465 O O . GLU A 1 186 ? 9.615 -5.067 25.595 1.00 47.47 186 GLU A O 1
ATOM 1470 N N . ILE A 1 187 ? 10.870 -5.967 23.973 1.00 47.69 187 ILE A N 1
ATOM 1471 C CA . ILE A 1 187 ? 9.753 -6.493 23.170 1.00 47.69 187 ILE A CA 1
ATOM 1472 C C . ILE A 1 187 ? 9.782 -8.020 23.323 1.00 47.69 187 ILE A C 1
ATOM 1474 O O . ILE A 1 187 ? 10.510 -8.701 22.600 1.00 47.69 187 ILE A O 1
ATOM 1478 N N . HIS A 1 188 ? 9.037 -8.563 24.289 1.00 45.56 188 HIS A N 1
ATOM 1479 C CA . HIS A 1 188 ? 8.962 -10.009 24.535 1.00 45.56 188 HIS A CA 1
ATOM 1480 C C . HIS A 1 188 ? 7.793 -10.649 23.766 1.00 45.56 188 HIS A C 1
ATOM 1482 O O . HIS A 1 188 ? 6.642 -10.583 24.190 1.00 45.56 188 HIS A O 1
ATOM 1488 N N . LEU A 1 189 ? 8.101 -11.329 22.657 1.00 45.81 189 LEU A N 1
ATOM 1489 C CA . LEU A 1 189 ? 7.136 -12.094 21.845 1.00 45.81 189 LEU A CA 1
ATOM 1490 C C . LEU A 1 189 ? 6.510 -13.289 22.601 1.00 45.81 189 LEU A C 1
ATOM 1492 O O . LEU A 1 189 ? 5.428 -13.748 22.256 1.00 45.81 189 LEU A O 1
ATOM 1496 N N . GLU A 1 190 ? 7.158 -13.792 23.657 1.00 40.69 190 GLU A N 1
ATOM 1497 C CA . GLU A 1 190 ? 6.672 -14.940 24.446 1.00 40.69 190 GLU A CA 1
ATOM 1498 C C . GLU A 1 190 ? 5.482 -14.609 25.366 1.00 40.69 190 GLU A C 1
ATOM 1500 O O . GLU A 1 190 ? 4.726 -15.507 25.743 1.00 40.69 190 GLU A O 1
ATOM 1505 N N . VAL A 1 191 ? 5.260 -13.326 25.676 1.00 47.00 191 VAL A N 1
ATOM 1506 C CA . VAL A 1 191 ? 4.124 -12.864 26.498 1.00 47.00 191 VAL A CA 1
ATOM 1507 C C . VAL A 1 191 ? 2.790 -13.087 25.772 1.00 47.00 191 VAL A C 1
ATOM 1509 O O . VAL A 1 191 ? 1.775 -13.358 26.410 1.00 47.00 191 VAL A O 1
ATOM 1512 N N . GLU A 1 192 ? 2.794 -13.109 24.434 1.00 40.19 192 GLU A N 1
ATOM 1513 C CA . GLU A 1 192 ? 1.592 -13.321 23.617 1.00 40.19 192 GLU A CA 1
ATOM 1514 C C . GLU A 1 19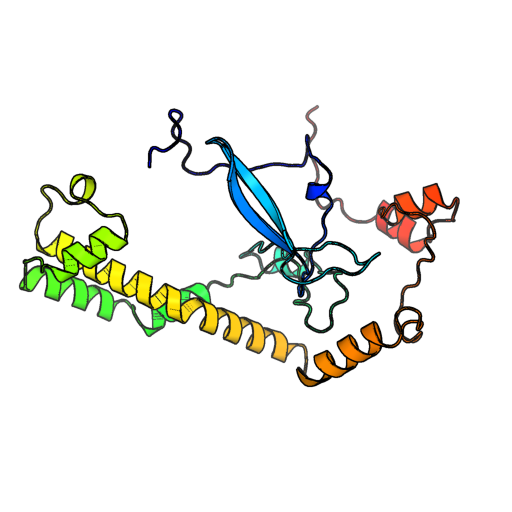2 ? 0.950 -14.699 23.821 1.00 40.19 192 GLU A C 1
ATOM 1516 O O . GLU A 1 192 ? -0.277 -14.818 23.817 1.00 40.19 192 GLU A O 1
ATOM 1521 N N . LYS A 1 193 ? 1.762 -15.746 24.023 1.00 38.00 193 LYS A N 1
ATOM 1522 C CA . LYS A 1 193 ? 1.265 -17.117 24.221 1.00 38.00 193 LYS A CA 1
ATOM 1523 C C . LYS A 1 193 ? 0.605 -17.265 25.590 1.00 38.00 193 LYS A C 1
ATOM 1525 O O . LYS A 1 193 ? -0.451 -17.874 25.705 1.00 38.00 193 LYS A O 1
ATOM 1530 N 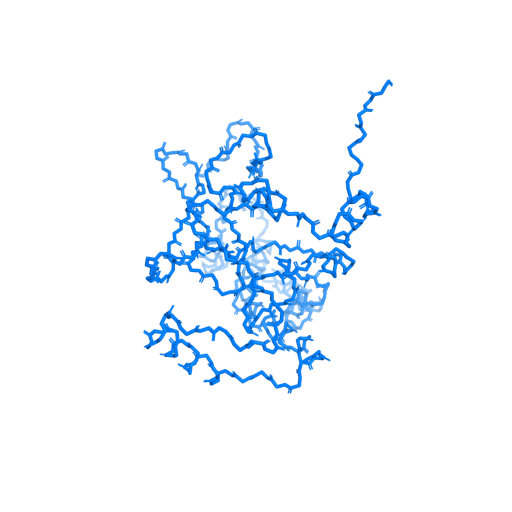N . SER A 1 194 ? 1.204 -16.643 26.604 1.00 40.09 194 SER A N 1
ATOM 1531 C CA . SER A 1 194 ? 0.669 -16.591 27.963 1.00 40.09 194 SER A CA 1
ATOM 1532 C C . SER A 1 194 ? -0.635 -15.799 28.017 1.00 40.09 194 SER A C 1
ATOM 1534 O O . SER A 1 194 ? -1.610 -16.286 28.575 1.00 40.09 194 SER A O 1
ATOM 1536 N N . ASP A 1 195 ? -0.699 -14.619 27.401 1.00 37.56 195 ASP A N 1
ATOM 1537 C CA . ASP A 1 195 ? -1.874 -13.749 27.504 1.00 37.56 195 ASP A CA 1
ATOM 1538 C C . ASP A 1 195 ? -3.067 -14.276 26.701 1.00 37.56 195 ASP A C 1
ATOM 1540 O O . ASP A 1 195 ? -4.190 -14.251 27.202 1.00 37.56 195 ASP A O 1
ATOM 1544 N N . ALA A 1 196 ? -2.839 -14.842 25.509 1.00 38.97 196 ALA A N 1
ATOM 1545 C CA . ALA A 1 196 ? -3.888 -15.526 24.754 1.00 38.97 196 ALA A CA 1
ATOM 1546 C C . ALA A 1 196 ? -4.414 -16.766 25.503 1.00 38.97 196 ALA A C 1
ATOM 1548 O O . ALA A 1 196 ? -5.626 -16.949 25.598 1.00 38.97 196 ALA A O 1
ATOM 1549 N N . GLU A 1 197 ? -3.531 -17.569 26.111 1.00 38.16 197 GLU A N 1
ATOM 1550 C CA . GLU A 1 197 ? -3.934 -18.711 26.940 1.00 38.16 197 GLU A CA 1
ATOM 1551 C C . GLU A 1 197 ? -4.626 -18.288 28.247 1.00 38.16 197 GLU A C 1
ATOM 1553 O O . GLU A 1 197 ? -5.535 -18.975 28.710 1.00 38.16 197 GLU A O 1
ATOM 1558 N N . ILE A 1 198 ? -4.231 -17.171 28.865 1.00 41.25 198 ILE A N 1
ATOM 1559 C CA . ILE A 1 198 ? -4.881 -16.612 30.061 1.00 41.25 198 ILE A CA 1
ATOM 1560 C C . ILE A 1 198 ? -6.283 -16.100 29.710 1.00 41.25 198 ILE A C 1
ATOM 1562 O O . ILE A 1 198 ? -7.225 -16.326 30.474 1.00 41.25 198 ILE A O 1
ATOM 1566 N N . GLN A 1 199 ? -6.437 -15.457 28.553 1.00 39.03 199 GLN A N 1
ATOM 1567 C CA . GLN A 1 199 ? -7.701 -14.899 28.074 1.00 39.03 199 GLN A CA 1
ATOM 1568 C C . GLN A 1 199 ? -8.674 -15.996 27.605 1.00 39.03 199 GLN A C 1
ATOM 1570 O O . GLN A 1 199 ? -9.877 -15.884 27.836 1.00 39.03 199 GLN A O 1
ATOM 1575 N N . GLU A 1 200 ? -8.154 -17.095 27.049 1.00 38.34 200 GLU A N 1
ATOM 1576 C CA . GLU A 1 200 ? -8.916 -18.305 26.714 1.00 38.34 200 GLU A CA 1
ATOM 1577 C C . GLU A 1 200 ? -9.323 -19.105 27.967 1.00 38.34 200 GLU A C 1
ATOM 1579 O O . GLU A 1 200 ? -10.459 -19.568 28.071 1.00 38.34 200 GLU A O 1
ATOM 1584 N N . LYS A 1 201 ? -8.433 -19.231 28.964 1.00 37.53 201 LYS A N 1
ATOM 1585 C CA . LYS A 1 201 ? -8.695 -20.011 30.189 1.00 37.53 201 LYS A CA 1
ATOM 1586 C C . LYS A 1 201 ? -9.531 -19.257 31.230 1.00 37.53 201 LYS A C 1
ATOM 1588 O O . LYS A 1 201 ? -10.156 -19.908 32.067 1.00 37.53 201 LYS A O 1
ATOM 1593 N N . GLN A 1 202 ? -9.544 -17.917 31.233 1.00 36.66 202 GLN A N 1
ATOM 1594 C CA . GLN A 1 202 ? -10.271 -17.102 32.221 1.00 36.66 202 GLN A CA 1
ATOM 1595 C C . GLN A 1 202 ? -10.899 -15.825 31.618 1.00 36.66 202 GLN A C 1
ATOM 1597 O O . GLN A 1 202 ? -10.521 -14.715 31.999 1.00 36.66 202 GLN A O 1
ATOM 1602 N N . PRO A 1 203 ? -11.939 -15.942 30.768 1.00 34.25 203 PRO A N 1
ATOM 1603 C CA . PRO A 1 203 ? -12.606 -14.805 30.108 1.00 34.25 203 PRO A CA 1
ATOM 1604 C C . PRO A 1 203 ? -13.320 -13.826 31.066 1.00 34.25 203 PRO A C 1
ATOM 1606 O O . PRO A 1 203 ? -13.869 -12.819 30.634 1.00 34.25 203 PRO A O 1
ATOM 1609 N N . GLN A 1 204 ? -13.336 -14.126 32.370 1.00 33.12 204 GLN A N 1
ATOM 1610 C CA . GLN A 1 204 ? -13.993 -13.359 33.436 1.00 33.12 204 GLN A CA 1
ATOM 1611 C C . GLN A 1 204 ? -13.005 -12.836 34.496 1.00 33.12 204 GLN A C 1
ATOM 1613 O O . GLN A 1 204 ? -13.432 -12.304 35.524 1.00 33.12 204 GLN A O 1
ATOM 1618 N N . ARG A 1 205 ? -11.685 -13.009 34.312 1.00 32.41 205 ARG A N 1
ATOM 1619 C CA . ARG A 1 205 ? -10.718 -12.482 35.284 1.00 32.41 205 ARG A CA 1
ATOM 1620 C C . ARG A 1 205 ? -10.646 -10.954 35.162 1.00 32.41 205 ARG A C 1
ATOM 1622 O O . ARG A 1 205 ? -10.477 -10.450 34.054 1.00 32.41 205 ARG A O 1
ATOM 1629 N N . PRO A 1 206 ? -10.752 -10.200 36.271 1.00 32.72 206 PRO A N 1
ATOM 1630 C CA . PRO A 1 206 ? -10.519 -8.766 36.241 1.00 32.72 206 PRO A CA 1
ATOM 1631 C C . PRO A 1 206 ? -9.083 -8.488 35.794 1.00 32.72 206 PRO A C 1
ATOM 1633 O O . PRO A 1 206 ? -8.151 -9.127 36.288 1.00 32.72 206 PRO A O 1
ATOM 1636 N N . TRP A 1 207 ? -8.927 -7.512 34.904 1.00 34.88 207 TRP A N 1
ATOM 1637 C CA . TRP A 1 207 ? -7.636 -6.933 34.548 1.00 34.88 207 TRP A CA 1
ATOM 1638 C C . TRP A 1 207 ? -6.866 -6.503 35.813 1.00 34.88 207 TRP A C 1
ATOM 1640 O O . TRP A 1 207 ? -7.507 -6.109 36.799 1.00 34.88 207 TRP A O 1
ATOM 1650 N N . PRO A 1 208 ? -5.520 -6.575 35.818 1.00 34.25 208 PRO A N 1
ATOM 1651 C CA . PRO A 1 208 ? -4.700 -6.064 36.914 1.00 34.25 208 PRO A CA 1
ATOM 1652 C C . PRO A 1 208 ? -5.133 -4.636 37.270 1.00 34.25 208 PRO A C 1
ATOM 1654 O O . PRO A 1 208 ? -5.158 -3.745 36.421 1.00 34.25 208 PRO A O 1
ATOM 1657 N N . LYS A 1 209 ? -5.571 -4.442 38.520 1.00 38.34 209 LYS A N 1
ATOM 1658 C CA . LYS A 1 209 ? -6.239 -3.217 39.012 1.00 38.34 209 LYS A CA 1
ATOM 1659 C C . LYS A 1 209 ? -5.287 -2.025 39.180 1.00 38.34 209 LYS A C 1
ATOM 1661 O O . LYS A 1 209 ? -5.695 -0.962 39.635 1.00 38.34 209 LYS A O 1
ATOM 1666 N N . ASP A 1 210 ? -4.028 -2.226 38.841 1.00 31.17 210 ASP A N 1
ATOM 1667 C CA . ASP A 1 210 ? -2.893 -1.330 38.980 1.00 31.17 210 ASP A CA 1
ATOM 1668 C C . ASP A 1 210 ? -2.634 -0.486 37.717 1.00 31.17 210 ASP A C 1
ATOM 1670 O O . ASP A 1 210 ? -1.761 0.381 37.727 1.00 31.17 210 ASP A O 1
ATOM 1674 N N . ARG A 1 211 ? -3.447 -0.641 36.658 1.00 32.56 211 ARG A N 1
ATOM 1675 C CA . ARG A 1 211 ? -3.512 0.299 35.525 1.00 32.56 211 ARG A CA 1
ATOM 1676 C C . ARG A 1 211 ? -4.973 0.624 35.152 1.00 32.56 211 ARG A C 1
ATOM 1678 O O . ARG A 1 211 ? -5.780 -0.256 34.880 1.00 32.56 211 ARG A O 1
ATOM 1685 N N . ILE A 1 212 ? -5.287 1.919 35.213 1.00 29.30 212 ILE A N 1
ATOM 1686 C CA . ILE A 1 212 ? -6.559 2.635 34.946 1.00 29.30 212 ILE A CA 1
ATOM 1687 C C . ILE A 1 212 ? -7.106 2.214 33.552 1.00 29.30 212 ILE A C 1
ATOM 1689 O O . ILE A 1 212 ? -6.300 2.079 32.640 1.00 29.30 212 ILE A O 1
ATOM 1693 N N . TRP A 1 213 ? -8.384 1.935 33.242 1.00 30.59 213 TRP A N 1
ATOM 1694 C CA . TRP A 1 213 ? -9.695 2.509 33.594 1.00 30.59 213 TRP A CA 1
ATOM 1695 C C . TRP A 1 213 ? -10.786 1.417 33.584 1.00 30.59 213 TRP A C 1
ATOM 1697 O O . TRP A 1 213 ? -10.733 0.489 32.783 1.00 30.59 213 TRP A O 1
ATOM 1707 N N . SER A 1 214 ? -11.810 1.537 34.436 1.00 29.67 214 SER A N 1
ATOM 1708 C CA . SER A 1 214 ? -12.942 0.597 34.508 1.00 29.67 214 SER A CA 1
ATOM 1709 C C . SER A 1 214 ? -14.244 1.297 34.116 1.00 29.67 214 SER A C 1
ATOM 1711 O O . SER A 1 214 ? -14.760 2.103 34.891 1.00 29.67 214 SER A O 1
ATOM 1713 N N . PHE A 1 215 ? -14.827 0.905 32.983 1.00 30.59 215 PHE A N 1
ATOM 1714 C CA . PHE A 1 215 ? -16.216 1.207 32.636 1.00 30.59 215 PHE A CA 1
ATOM 1715 C C . PHE A 1 215 ? -17.035 -0.080 32.759 1.00 30.59 215 PHE A C 1
ATOM 1717 O O . PHE A 1 215 ? -16.828 -1.039 32.019 1.00 30.59 215 PHE A O 1
ATOM 1724 N N . LYS A 1 216 ? -17.963 -0.132 33.719 1.00 31.22 216 LYS A N 1
ATOM 1725 C CA . LYS A 1 216 ? -18.965 -1.203 33.770 1.00 31.22 216 LYS A CA 1
ATOM 1726 C C . LYS A 1 216 ? -20.113 -0.822 32.836 1.00 31.22 216 LYS A C 1
ATOM 1728 O O . LYS A 1 216 ? -20.975 -0.052 33.241 1.00 31.22 216 LYS A O 1
ATOM 1733 N N . SER A 1 217 ? -20.123 -1.362 31.618 1.00 33.91 217 SER A N 1
ATOM 1734 C CA . SER A 1 217 ? -21.288 -1.317 30.725 1.00 33.91 217 SER A CA 1
ATOM 1735 C C . SER A 1 217 ? -21.942 -2.698 30.672 1.00 33.91 217 SER A C 1
ATOM 1737 O O . SER A 1 217 ? -21.275 -3.697 30.409 1.00 33.91 217 SER A O 1
ATOM 1739 N N . SER A 1 218 ? -23.246 -2.763 30.950 1.00 36.94 218 SER A N 1
ATOM 1740 C CA . SER A 1 218 ? -24.079 -3.966 30.800 1.00 36.94 218 SER A CA 1
ATOM 1741 C C . SER A 1 218 ? -25.045 -3.872 29.613 1.00 36.94 218 SER A C 1
ATOM 1743 O O . SER A 1 218 ? -25.968 -4.680 29.500 1.00 36.94 218 SER A O 1
ATOM 1745 N N . THR A 1 219 ? -24.834 -2.927 28.694 1.00 36.50 219 THR A N 1
ATOM 1746 C CA . THR A 1 219 ? -25.701 -2.742 27.522 1.00 36.50 219 THR A CA 1
ATOM 1747 C C . THR A 1 219 ? -24.928 -2.918 26.223 1.00 36.50 219 THR A C 1
ATOM 1749 O O . THR A 1 219 ? -23.832 -2.399 26.060 1.00 36.50 219 THR A O 1
ATOM 1752 N N . LYS A 1 220 ? -25.533 -3.667 25.290 1.00 37.00 220 LYS A N 1
ATOM 1753 C CA . LYS A 1 220 ? -25.009 -4.090 23.976 1.00 37.00 220 LYS A CA 1
ATOM 1754 C C . LYS A 1 220 ? -24.832 -2.940 22.959 1.00 37.00 220 LYS A C 1
ATOM 1756 O O . LYS A 1 220 ? -25.076 -3.131 21.772 1.00 37.00 220 LYS A O 1
ATOM 1761 N N . VAL A 1 221 ? -24.462 -1.745 23.410 1.00 36.00 221 VAL A N 1
ATOM 1762 C CA . VAL A 1 221 ? -24.178 -0.573 22.573 1.00 36.00 221 VAL A CA 1
ATOM 1763 C C . VAL A 1 221 ? -22.868 0.027 23.073 1.00 36.00 221 VAL A C 1
ATOM 1765 O O . VAL A 1 221 ? -22.794 0.444 24.225 1.00 36.00 221 VAL A O 1
ATOM 1768 N N . VAL A 1 222 ? -21.842 0.038 22.219 1.00 45.44 222 VAL A N 1
ATOM 1769 C CA . VAL A 1 222 ? -20.564 0.713 22.490 1.00 45.44 222 VAL A CA 1
ATOM 1770 C C . VAL A 1 222 ? -20.706 2.160 22.021 1.00 45.44 222 VAL A C 1
ATOM 1772 O O . VAL A 1 222 ? -20.887 2.413 20.828 1.00 45.44 222 VAL A O 1
ATOM 1775 N N . GLY A 1 223 ? -20.722 3.097 22.967 1.00 43.06 223 GLY A N 1
ATOM 1776 C CA . GLY A 1 223 ? -20.807 4.531 22.721 1.00 43.06 223 GLY A CA 1
ATOM 1777 C C . GLY A 1 223 ? -19.505 5.260 23.041 1.00 43.06 223 GLY A C 1
ATOM 1778 O O . GLY A 1 223 ? -18.561 4.690 23.576 1.00 43.06 223 GLY A O 1
ATOM 1779 N N . SER A 1 224 ? -19.439 6.552 22.710 1.00 49.59 224 SER A N 1
ATOM 1780 C CA . SER A 1 224 ? -18.393 7.424 23.255 1.00 49.59 224 SER A CA 1
ATOM 1781 C C . SER A 1 224 ? -18.598 7.613 24.769 1.00 49.59 224 SER A C 1
ATOM 1783 O O . SER A 1 224 ? -19.730 7.484 25.241 1.00 49.59 224 SER A O 1
ATOM 1785 N N . PRO A 1 225 ? -17.574 8.031 25.539 1.00 47.12 225 PRO A N 1
ATOM 1786 C CA . PRO A 1 225 ? -17.707 8.245 26.987 1.00 47.12 225 PRO A CA 1
ATOM 1787 C C . PRO A 1 225 ? -18.867 9.178 27.393 1.00 47.12 225 PRO A C 1
ATOM 1789 O O . PRO A 1 225 ? -19.457 9.029 28.461 1.00 47.12 225 PRO A O 1
ATOM 1792 N N . MET A 1 226 ? -19.231 10.133 26.526 1.00 49.66 226 MET A N 1
ATOM 1793 C CA . MET A 1 226 ? -20.406 10.999 26.701 1.00 49.66 226 MET A CA 1
ATOM 1794 C C . MET A 1 226 ? -21.728 10.254 26.503 1.00 49.66 226 MET A C 1
ATOM 1796 O O . MET A 1 226 ? -22.660 10.452 27.282 1.00 49.66 226 MET A O 1
ATOM 1800 N N . LEU A 1 227 ? -21.821 9.421 25.465 1.00 50.72 227 LEU A N 1
ATOM 1801 C CA . LEU A 1 227 ? -23.014 8.625 25.192 1.00 50.72 227 LEU A CA 1
ATOM 1802 C C . LEU A 1 227 ? -23.240 7.611 26.318 1.00 50.72 227 LEU A C 1
ATOM 1804 O O . LEU A 1 227 ? -24.357 7.491 26.816 1.00 50.72 227 LEU A O 1
ATOM 1808 N N . ASP A 1 228 ? -22.169 6.980 26.791 1.00 54.47 228 ASP A N 1
ATOM 1809 C CA . ASP A 1 228 ? -22.220 6.031 27.898 1.00 54.47 228 ASP A CA 1
ATOM 1810 C C . ASP A 1 228 ? -22.694 6.694 29.198 1.00 54.47 228 ASP A C 1
ATOM 1812 O O . ASP A 1 228 ? -23.537 6.136 29.902 1.00 54.47 228 ASP A O 1
ATOM 1816 N N . ALA A 1 229 ? -22.236 7.912 29.501 1.00 56.25 229 ALA A N 1
ATOM 1817 C CA . ALA A 1 229 ? -22.674 8.635 30.693 1.00 56.25 229 ALA A CA 1
ATOM 1818 C C . ALA A 1 229 ? -24.154 9.049 30.642 1.00 56.25 229 ALA A C 1
ATOM 1820 O O . ALA A 1 229 ? -24.861 8.932 31.646 1.00 56.25 229 ALA A O 1
ATOM 1821 N N . VAL A 1 230 ? -24.650 9.477 29.475 1.00 53.50 230 VAL A N 1
ATOM 1822 C CA . VAL A 1 230 ? -26.073 9.800 29.273 1.00 53.50 230 VAL A CA 1
ATOM 1823 C C . VAL A 1 230 ? -26.938 8.546 29.400 1.00 53.50 230 VAL A C 1
ATOM 1825 O O . VAL A 1 230 ? -27.939 8.567 30.118 1.00 53.50 230 VAL A O 1
ATOM 1828 N N . LEU A 1 231 ? -26.534 7.444 28.758 1.00 49.62 231 LEU A N 1
ATOM 1829 C CA . LEU A 1 231 ? -27.256 6.170 28.800 1.00 49.62 231 LEU A CA 1
ATOM 1830 C C . LEU A 1 231 ? -27.366 5.611 30.225 1.00 49.62 231 LEU A C 1
ATOM 1832 O O . LEU A 1 231 ? -28.410 5.075 30.593 1.00 49.62 231 LEU A O 1
ATOM 1836 N N . HIS A 1 232 ? -26.330 5.789 31.047 1.00 61.00 232 HIS A N 1
ATOM 1837 C CA . HIS A 1 232 ? -26.290 5.272 32.417 1.00 61.00 232 HIS A CA 1
ATOM 1838 C C . HIS A 1 232 ? -26.695 6.298 33.487 1.00 61.00 232 HIS A C 1
ATOM 1840 O O . HIS A 1 232 ? -26.585 6.004 34.677 1.00 61.00 232 HIS A O 1
ATOM 1846 N N . LYS A 1 233 ? -27.158 7.498 33.096 1.00 59.50 233 LYS A N 1
ATOM 1847 C CA . LYS A 1 233 ? -27.427 8.629 34.012 1.00 59.50 233 LYS A CA 1
ATOM 1848 C C . LYS A 1 233 ? -26.264 8.895 34.985 1.00 59.50 233 LYS A C 1
ATOM 1850 O O . LYS A 1 233 ? -26.478 9.293 36.130 1.00 59.50 233 LYS A O 1
ATOM 1855 N N . ALA A 1 234 ? -25.037 8.645 34.537 1.00 55.00 234 ALA A N 1
ATOM 1856 C CA . ALA A 1 234 ? -23.833 8.804 35.333 1.00 55.00 234 ALA A CA 1
ATOM 1857 C C . ALA A 1 234 ? -23.305 10.236 35.205 1.00 55.00 234 ALA A C 1
ATOM 1859 O O . ALA A 1 234 ? -23.385 10.860 34.145 1.00 55.00 234 ALA A O 1
ATOM 1860 N N . THR A 1 235 ? -22.743 10.771 36.287 1.00 50.38 235 THR A N 1
ATOM 1861 C CA . THR A 1 235 ? -22.066 12.067 36.238 1.00 50.38 235 THR A CA 1
ATOM 1862 C C . THR A 1 235 ? -20.761 11.920 35.470 1.00 50.38 235 THR A C 1
ATOM 1864 O O . THR A 1 235 ? -19.889 11.152 35.873 1.00 50.38 235 THR A O 1
ATOM 1867 N N . ILE A 1 236 ? -20.629 12.663 34.374 1.00 55.50 236 ILE A N 1
ATOM 1868 C CA . ILE A 1 236 ? -19.370 12.786 33.640 1.00 55.50 236 ILE A CA 1
ATOM 1869 C C . ILE A 1 236 ? -18.346 13.444 34.569 1.00 55.50 236 ILE A C 1
ATOM 1871 O O . ILE A 1 236 ? -18.649 14.462 35.197 1.00 55.50 236 ILE A O 1
ATOM 1875 N N . ASP A 1 237 ? -17.158 12.846 34.663 1.00 65.12 237 ASP A N 1
ATOM 1876 C CA . ASP A 1 237 ? -16.065 13.364 35.479 1.00 65.12 237 ASP A CA 1
ATOM 1877 C C . ASP A 1 237 ? -15.778 14.845 35.163 1.00 65.12 237 ASP A C 1
ATOM 1879 O O . ASP A 1 237 ? -15.789 15.260 34.001 1.00 65.12 237 ASP A O 1
ATOM 1883 N N . LYS A 1 238 ? -15.549 15.663 36.199 1.00 60.22 238 LYS A N 1
ATOM 1884 C CA . LYS A 1 238 ? -15.406 17.117 36.036 1.00 60.22 238 LYS A CA 1
ATOM 1885 C C . LYS A 1 238 ? -14.163 17.491 35.236 1.00 60.22 238 LYS A C 1
ATOM 1887 O O . LYS A 1 238 ? -14.229 18.476 34.502 1.00 60.22 238 LYS A O 1
ATOM 1892 N N . GLU A 1 239 ? -13.076 16.730 35.341 1.00 51.06 239 GLU A N 1
ATOM 1893 C CA . GLU A 1 239 ? -11.880 16.939 34.525 1.00 51.06 239 GLU A CA 1
ATOM 1894 C C . GLU A 1 239 ? -12.141 16.529 33.078 1.00 51.06 239 GLU A C 1
ATOM 1896 O O . GLU A 1 239 ? -11.751 17.257 32.171 1.00 51.06 239 GLU A O 1
ATOM 1901 N N . MET A 1 240 ? -12.897 15.453 32.838 1.00 52.09 240 MET A N 1
ATOM 1902 C CA . MET A 1 240 ? -13.320 15.074 31.485 1.00 52.09 240 MET A CA 1
ATOM 1903 C C . MET A 1 240 ? -14.255 16.117 30.856 1.00 52.09 240 MET A C 1
ATOM 1905 O O . MET A 1 240 ? -14.083 16.474 29.692 1.00 52.09 240 MET A O 1
ATOM 1909 N N . VAL A 1 241 ? -15.213 16.666 31.611 1.00 57.44 241 VAL A N 1
ATOM 1910 C CA . VAL A 1 241 ? -16.054 17.786 31.148 1.00 57.44 241 VAL A CA 1
ATOM 1911 C C . VAL A 1 241 ? -15.203 19.031 30.904 1.00 57.44 241 VAL A C 1
ATOM 1913 O O . VAL A 1 241 ? -15.417 19.726 29.914 1.00 57.44 241 VAL A O 1
ATOM 1916 N N . HIS A 1 242 ? -14.245 19.328 31.783 1.00 57.00 242 HIS A N 1
ATOM 1917 C CA . HIS A 1 242 ? -13.332 20.453 31.615 1.00 57.00 242 HIS A CA 1
ATOM 1918 C C . HIS A 1 242 ? -12.474 20.278 30.359 1.00 57.00 242 HIS A C 1
ATOM 1920 O O . HIS A 1 242 ? -12.374 21.205 29.562 1.00 57.00 242 HIS A O 1
ATOM 1926 N N . TRP A 1 243 ? -11.912 19.095 30.134 1.00 58.50 243 TRP A N 1
ATOM 1927 C CA . TRP A 1 243 ? -11.152 18.769 28.937 1.00 58.50 243 TRP A CA 1
ATOM 1928 C C . TRP A 1 243 ? -12.025 18.855 27.682 1.00 58.50 243 TRP A C 1
ATOM 1930 O O . TRP A 1 243 ? -11.644 19.515 26.730 1.00 58.50 243 TRP A O 1
ATOM 1940 N N . LEU A 1 244 ? -13.243 18.307 27.682 1.00 51.44 244 LEU A N 1
ATOM 1941 C CA . LEU A 1 244 ? -14.162 18.416 26.541 1.00 51.44 244 LEU A CA 1
ATOM 1942 C C . LEU A 1 244 ? -14.577 19.864 26.237 1.00 51.44 244 LEU A C 1
ATOM 1944 O O . LEU A 1 244 ? -14.766 20.203 25.071 1.00 51.44 244 LEU A O 1
ATOM 1948 N N . LYS A 1 245 ? -14.718 20.706 27.268 1.00 54.12 245 LYS A N 1
ATOM 1949 C CA . LYS A 1 245 ? -15.082 22.126 27.130 1.00 54.12 245 LYS A CA 1
ATOM 1950 C C . LYS A 1 245 ? -13.927 23.013 26.673 1.00 54.12 245 LYS A C 1
ATOM 1952 O O . LYS A 1 245 ? -14.183 24.001 25.997 1.00 54.12 245 LYS A O 1
ATOM 1957 N N . HIS A 1 246 ? -12.697 22.692 27.067 1.00 53.78 246 HIS A N 1
ATOM 1958 C CA . HIS A 1 246 ? -11.528 23.551 26.848 1.00 53.78 246 HIS A CA 1
ATOM 1959 C C . HIS A 1 246 ? -10.492 22.941 25.906 1.00 53.78 246 HIS A C 1
ATOM 1961 O O . HIS A 1 246 ? -9.479 23.584 25.630 1.00 53.78 246 HIS A O 1
ATOM 1967 N N . ARG A 1 247 ? -10.711 21.718 25.402 1.00 49.75 247 ARG A N 1
ATOM 1968 C CA . ARG A 1 247 ? -9.866 21.168 24.346 1.00 49.75 247 ARG A CA 1
ATOM 1969 C C . ARG A 1 247 ? -9.932 22.119 23.149 1.00 49.75 247 ARG A C 1
ATOM 1971 O O . ARG A 1 247 ? -11.038 22.519 22.768 1.00 49.75 247 ARG A O 1
ATOM 1978 N N . PRO A 1 248 ? -8.789 22.472 22.545 1.00 41.16 248 PRO A N 1
ATOM 1979 C CA . PRO A 1 248 ? -8.804 23.209 21.297 1.00 41.16 248 PRO A CA 1
ATOM 1980 C C . PRO A 1 248 ? -9.634 22.411 20.279 1.00 41.16 248 PRO A C 1
ATOM 1982 O O . PRO A 1 248 ? -9.424 21.198 20.154 1.00 41.16 248 PRO A O 1
ATOM 1985 N N . PRO A 1 249 ? -10.606 23.020 19.579 1.00 41.09 249 PRO A N 1
ATOM 1986 C CA . PRO A 1 249 ? -11.248 22.353 18.459 1.00 41.09 249 PRO A CA 1
ATOM 1987 C C . PRO A 1 249 ? -10.173 22.061 17.407 1.00 41.09 249 PRO A C 1
ATOM 1989 O O . PRO A 1 249 ? -9.615 22.978 16.817 1.00 41.09 249 PRO A O 1
ATOM 1992 N N . ILE A 1 250 ? -9.870 20.777 17.200 1.00 51.31 250 ILE A N 1
ATOM 1993 C CA . ILE A 1 250 ? -8.862 20.321 16.224 1.00 51.31 250 ILE A CA 1
ATOM 1994 C C . ILE A 1 250 ? -9.351 20.566 14.781 1.00 51.31 250 ILE A C 1
ATOM 1996 O O . ILE A 1 250 ? -8.551 20.669 13.862 1.00 51.31 250 ILE A O 1
ATOM 2000 N N . TYR A 1 251 ? -10.661 20.771 14.598 1.00 37.03 251 TYR A N 1
ATOM 2001 C CA . TYR A 1 251 ? -11.262 21.201 13.339 1.00 37.03 251 TYR A CA 1
ATOM 2002 C C . TYR A 1 251 ? -12.220 22.371 13.588 1.00 37.03 251 TYR A C 1
ATOM 2004 O O . TYR A 1 251 ? -13.301 22.192 14.154 1.00 37.03 251 TYR A O 1
ATOM 2012 N N . GLN A 1 252 ? -11.838 23.578 13.162 1.00 31.61 252 GLN A N 1
ATOM 2013 C CA . GLN A 1 252 ? -12.801 24.639 12.875 1.00 31.61 252 GLN A CA 1
ATOM 2014 C C . GLN A 1 252 ? -13.399 24.341 11.500 1.00 31.61 252 GLN A C 1
ATOM 2016 O O . GLN A 1 252 ? -12.777 24.602 10.476 1.00 31.61 252 GLN A O 1
ATOM 2021 N N . ALA A 1 253 ? -14.613 23.795 11.466 1.00 31.48 253 ALA A N 1
ATOM 2022 C CA . ALA A 1 253 ? -15.439 23.970 10.282 1.00 31.48 253 ALA A CA 1
ATOM 2023 C C . ALA A 1 253 ? -15.768 25.467 10.206 1.00 31.48 253 ALA A C 1
ATOM 2025 O O . ALA A 1 253 ? -16.510 25.981 11.047 1.00 31.48 253 ALA A O 1
ATOM 2026 N N . MET A 1 254 ? -15.158 26.174 9.253 1.00 28.27 254 MET A N 1
ATOM 2027 C CA . MET A 1 254 ? -15.649 27.479 8.835 1.00 28.27 254 MET A CA 1
ATOM 2028 C C . MET A 1 254 ? -17.052 27.262 8.275 1.00 28.27 254 MET A C 1
ATOM 2030 O O . MET A 1 254 ? -17.217 26.674 7.211 1.00 28.27 254 MET A O 1
ATOM 2034 N N . TRP A 1 255 ? -18.059 27.678 9.031 1.00 34.41 255 TRP A N 1
ATOM 2035 C CA . TRP A 1 255 ? -19.386 27.895 8.485 1.00 34.41 255 TRP A CA 1
ATOM 2036 C C . TRP A 1 255 ? -19.428 29.356 8.060 1.00 34.41 255 TRP A C 1
ATOM 2038 O O . TRP A 1 255 ? -19.202 30.240 8.889 1.00 34.41 255 TRP A O 1
ATOM 2048 N N . ASP A 1 256 ? -19.646 29.579 6.767 1.00 34.34 256 ASP A N 1
ATOM 2049 C CA . ASP A 1 256 ? -19.838 30.903 6.189 1.00 34.34 256 ASP A CA 1
ATOM 2050 C C . ASP A 1 256 ? -20.879 31.708 6.988 1.00 34.34 256 ASP A C 1
ATOM 2052 O O . ASP A 1 256 ? -21.914 31.184 7.416 1.00 34.34 256 ASP A O 1
ATOM 2056 N N . SER A 1 257 ? -20.581 32.994 7.182 1.00 36.00 257 SER A N 1
ATOM 2057 C CA . SER A 1 257 ? -21.551 34.065 7.436 1.00 36.00 257 SER A CA 1
ATOM 2058 C C . SER A 1 257 ? -21.536 35.004 6.243 1.00 36.00 257 SER A C 1
ATOM 2060 O O . SER A 1 257 ? -20.413 35.298 5.774 1.00 36.00 257 SER A O 1
#

InterPro domains:
  IPR001214 SET domain [PF00856] (12-65)
  IPR001214 SET domain [PS50280] (1-65)
  IPR001214 SET domain [SM00317] (4-71)
  IPR045606 ATXR3, C-terminal [PF19633] (76-199)
  IPR045606 ATXR3, C-terminal [PF19633] (200-257)
  IPR046341 SET domain superfamily [G3DSA:2.170.270.10] (2-98)
  IPR046341 SET domain superfamily [SSF82199] (9-88)

Sequence (257 aa):
MEGDADGYDLVVVDAMHKANYASRICHSCRPNCEAKVTAVHGQYQIGIYSVRPIAYGEEITFDYNSVTESKEEYEASVCLCGNQVCRGSYLNLTGEGAFQKVLKEHHGLLDRHSLLLEACELNSVSEEDYIDLGKAGLGSCLLGGLPDWLIAYTARLVRFINFERTKLPSEIFRHNTEEKRRYFAEIHLEVEKSDAEIQEKQPQRPWPKDRIWSFKSSTKVVGSPMLDAVLHKATIDKEMVHWLKHRPPIYQAMWDS

Foldseek 3Di:
DDDDPVDDPDDDDDPPPPDDCVVVAEADPDFQWEWDWDQDPNDTDTDIGGPDDADVPRGHHYQPAAEDCDPVVQQVQADPNPDPPDLRHSYHHDHPDLLCPLCCPPPNPVNLVVLLVVLVVVFAADPVLVVLCVVVVNDCVNCPPDTRSVSSSVSVVSVSVVVCVVVSVVSSVVVSVVVVCVVDVDDDPVVVVVVVVCCVVCVPDDDDPPDDDDDDDPDPDDDDPVVSCVVVVHDDDPVNVVCVVPPPPPDDPPDDD

pLDDT: mean 70.35, std 21.16, range [28.27, 97.69]

Organism: NCBI:txid2727402

Secondary structure (DSSP, 8-state):
----TT--S------SSS--GGGGPEE-SS-SEEEEEEEETTEEEEEEEESS---TTPPPEE---EEES-HHHHHHSB-----TT--SBSEEE--TTHHHHHHHHHS-HHHHHHHHHHHHHH----HHHHHHHHHTT--HHHHTT--HHHHHHHHHHHHHHHHHHHHHHHHHHHHHHHHHHTT-S---TTHHHHHHHHHHH-TTPPPPTTS-------SS----HHHHHHHTTPPPPHHHHHHHHHS--S-------

Radius of gyration: 25.3 Å; chains: 1; bounding box: 52×54×71 Å